Protein AF-A0A1I4G6Z6-F1 (afdb_monomer)

Sequence (314 aa):
MYSNGFAGGTANMEAQTLSGLPKVNFSSNISTINSDVFPSMPFIPSISNYFPEKIALHPENATNYNRNSIYNKLGFDHFYALSGTDKADLLTDQETLDGKVSDAQTYRDVLDKIDPSKSQFFSVLTMQNHMPYTSYSGSSTITASGEGYSEAQNQLLENYVRKISDTDKATKEFLTELEKIDKKITLVFYGDHLSNVFPSDYAGFKEDPLNAYKTDYFIWTNKGNTTDKQVDLSSATFTPALFEATGSKVSPYYALLSDVMWEVPAAYNSPLSSTVTLTEEQSKRMEDLKLVQYDLTSGKHYLKEDSPFFKLEK

Mean predicted aligned error: 3.25 Å

Radius of gyration: 19.7 Å; Cα contacts (8 Å, |Δi|>4): 519; chains: 1; bounding box: 47×50×57 Å

Organism: NCBI:txid1363

pLDDT: mean 96.04, std 4.02, range [57.62, 98.88]

InterPro domains:
  IPR000917 Sulfatase, N-terminal [PF00884] (1-247)
  IPR017850 Alkaline-phosphatase-like, core domain superfamily [G3DSA:3.40.720.10] (1-254)
  IPR017850 Alkaline-phosphatase-like, core domain superfamily [SSF53649] (63-197)
  IPR050448 OpgB/LTA synthase bacterial cell wall biosynthesis [PTHR47371] (7-263)

Secondary structure (DSSP, 8-state):
-B-S-BS--HHHHHHHHHH---GGGS-TT-S-HHHHTTTT-S----GGGG-SEEEEEEEEETTGGGHHHHHHHTT-SEEEEEESS-GGGB--S--EETTEE-HHHHHHHHHTT--TTS-EEEEE---TT-TT-----SS-------TT--HHHHHHHHHHHHHHHHHHHHHHHHHHHHHTSSS--EEEEE--SB-TTS-TT-HHHHH-GGGGGB--EEEEETT--S-------BGGGHHHHHHHHHT----HHHHHHHHHHHHS-GGGSSTTGGG-PPPHHHHHHHHHHHHHHHHHHTS---S-TTSGGGSPP-

Nearest PDB structures (foldseek):
  6dgm-assembly2_B  TM=9.623E-01  e=6.864E-27  Streptococcus pyogenes MGAS5005
  2w8d-assembly1_A  TM=7.396E-01  e=4.672E-08  Bacillus subtilis
  4uop-assembly1_A  TM=6.992E-01  e=2.922E-08  Listeria monocytogenes EGD-e
  2w5r-assembly1_A  TM=7.309E-01  e=1.699E-07  Staphylococcus aureus
  3lxq-assembly2_B  TM=6.895E-01  e=3.340E-05  Vibrio parahaemolyticus

Foldseek 3Di:
DFAQDFQDQLQQLLLLLFALQFPLLDPPPDPHCLVPWQVQFPDGQGPQVVFPAEEEEDAAACPVSPNVVNCVRVVHPAHAYCHPGDPVRHDPPADAWPPFGAPLRQLVVVLVPDDQVGGYHYHYDGDRLRDDQQDGPDDDPDFDDAVPDDPSLSSSVRSNVSSVVSVVVSVVVSLVSLLPRPHKDKDKDKDNFHRCSQPCVRPVCVVPVSVRRDIDIDIDISVFFPDDDDDDAGSSLVVLVNCNRHVHFAALLSVLSVCLRPQPHRSCSYNVVVVDDHDPVNVVSVVVSSVVSCLSTVNVVPPDPPDSRSDGDD

Structure (mmCIF, N/CA/C/O backbone):
data_AF-A0A1I4G6Z6-F1
#
_entry.id   AF-A0A1I4G6Z6-F1
#
loop_
_atom_site.group_PDB
_atom_site.id
_atom_site.type_symbol
_atom_site.label_atom_id
_atom_site.label_alt_id
_atom_site.label_comp_id
_atom_site.label_asym_id
_atom_site.label_entity_id
_atom_site.label_seq_id
_atom_site.pdbx_PDB_ins_code
_atom_site.Cartn_x
_atom_site.Cartn_y
_atom_site.Cartn_z
_atom_site.occupancy
_atom_site.B_iso_or_equiv
_atom_site.auth_seq_id
_atom_site.auth_comp_id
_atom_site.auth_asym_id
_atom_site.auth_atom_id
_atom_site.pdbx_PDB_model_num
ATOM 1 N N . MET A 1 1 ? 3.035 9.589 -3.503 1.00 95.50 1 MET A N 1
ATOM 2 C CA . MET A 1 1 ? 3.335 8.988 -2.188 1.00 95.50 1 MET A CA 1
ATOM 3 C C . MET A 1 1 ? 4.841 8.957 -1.999 1.00 95.50 1 MET A C 1
ATOM 5 O O . MET A 1 1 ? 5.534 8.519 -2.907 1.00 95.50 1 MET A O 1
ATOM 9 N N . TYR A 1 2 ? 5.347 9.378 -0.842 1.00 96.56 2 TYR A N 1
ATOM 10 C CA . TYR A 1 2 ? 6.726 9.107 -0.444 1.00 96.56 2 TYR A CA 1
ATOM 11 C C . TYR A 1 2 ? 6.861 7.678 0.106 1.00 96.56 2 TYR A C 1
ATOM 13 O O . TYR A 1 2 ? 6.175 7.301 1.058 1.00 96.56 2 TYR A O 1
ATOM 21 N N . SER A 1 3 ? 7.735 6.889 -0.514 1.00 95.81 3 SER A N 1
ATOM 22 C CA . SER A 1 3 ? 8.136 5.544 -0.102 1.00 95.81 3 SER A CA 1
ATOM 23 C C . SER A 1 3 ? 9.332 5.594 0.847 1.00 95.81 3 SER A C 1
ATOM 25 O O . SER A 1 3 ? 10.180 6.480 0.757 1.00 95.81 3 SER A O 1
ATOM 27 N N . ASN A 1 4 ? 9.454 4.599 1.729 1.00 93.12 4 ASN A N 1
ATOM 28 C CA . ASN A 1 4 ? 10.647 4.402 2.556 1.00 93.12 4 ASN A CA 1
ATOM 29 C C . ASN A 1 4 ? 11.689 3.472 1.917 1.00 93.12 4 ASN A C 1
ATOM 31 O O . ASN A 1 4 ? 12.632 3.065 2.602 1.00 93.12 4 ASN A O 1
ATOM 35 N N . GLY A 1 5 ? 11.512 3.098 0.650 1.00 89.12 5 GLY A N 1
ATOM 36 C CA . GLY A 1 5 ? 12.404 2.195 -0.063 1.00 89.12 5 GLY A CA 1
ATOM 37 C C . GLY A 1 5 ? 12.629 2.604 -1.514 1.00 89.12 5 GLY A C 1
ATOM 38 O O . GLY A 1 5 ? 11.844 3.336 -2.109 1.00 89.12 5 GLY A O 1
ATOM 39 N N . PHE A 1 6 ? 13.724 2.102 -2.075 1.00 91.88 6 PHE A N 1
ATOM 40 C CA . PHE A 1 6 ? 14.044 2.163 -3.495 1.00 91.88 6 PHE A CA 1
ATOM 41 C C . PHE A 1 6 ? 14.422 0.750 -3.933 1.00 91.88 6 PHE A C 1
ATOM 43 O O . PHE A 1 6 ? 15.287 0.134 -3.308 1.00 91.88 6 PHE A O 1
ATOM 50 N N . ALA A 1 7 ? 13.749 0.227 -4.959 1.00 89.06 7 ALA A N 1
ATOM 51 C CA . ALA A 1 7 ? 13.896 -1.150 -5.435 1.00 89.06 7 ALA A CA 1
ATOM 52 C C . ALA A 1 7 ? 13.685 -2.242 -4.364 1.00 89.06 7 ALA A C 1
ATOM 54 O O . ALA A 1 7 ? 14.203 -3.351 -4.488 1.00 89.06 7 ALA A O 1
ATOM 55 N N . GLY A 1 8 ? 12.936 -1.938 -3.305 1.00 91.88 8 GLY A N 1
ATOM 56 C CA . GLY A 1 8 ? 12.596 -2.900 -2.269 1.00 91.88 8 GLY A CA 1
ATOM 57 C C . GLY A 1 8 ? 11.882 -2.266 -1.082 1.00 91.88 8 GLY A C 1
ATOM 58 O O . GLY A 1 8 ? 11.689 -1.053 -0.999 1.00 91.88 8 GLY A O 1
ATOM 59 N N . GLY A 1 9 ? 11.539 -3.115 -0.114 1.00 92.88 9 GLY A N 1
ATOM 60 C CA . GLY A 1 9 ? 10.944 -2.696 1.152 1.00 92.88 9 GLY A CA 1
ATOM 61 C C . GLY A 1 9 ? 9.423 -2.794 1.208 1.00 92.88 9 GLY A C 1
ATOM 62 O O . GLY A 1 9 ? 8.866 -2.312 2.187 1.00 92.88 9 GLY A O 1
ATOM 63 N N . THR A 1 10 ? 8.761 -3.438 0.241 1.00 96.62 10 THR A N 1
ATOM 64 C CA . THR A 1 10 ? 7.296 -3.609 0.132 1.00 96.62 10 THR A CA 1
ATOM 65 C C . THR A 1 10 ? 6.585 -3.810 1.475 1.00 96.62 10 THR A C 1
ATOM 67 O O . THR A 1 10 ? 5.673 -3.057 1.812 1.00 96.62 10 THR A O 1
ATOM 70 N N . ALA A 1 11 ? 7.054 -4.760 2.295 1.00 97.06 11 ALA A N 1
ATOM 71 C CA . ALA A 1 11 ? 6.444 -5.088 3.589 1.00 97.06 11 ALA A CA 1
ATOM 72 C C . ALA A 1 11 ? 6.465 -3.932 4.608 1.00 97.06 11 ALA A C 1
ATOM 74 O O . ALA A 1 11 ? 5.608 -3.855 5.480 1.00 97.06 11 ALA A O 1
ATOM 75 N N . ASN A 1 12 ? 7.416 -3.001 4.502 1.00 98.00 12 ASN A N 1
ATOM 76 C CA . ASN A 1 12 ? 7.428 -1.802 5.338 1.00 98.00 12 ASN A CA 1
ATOM 77 C C . ASN A 1 12 ? 6.346 -0.805 4.923 1.00 98.00 12 ASN A C 1
ATOM 79 O O . ASN A 1 12 ? 5.786 -0.125 5.777 1.00 98.00 12 ASN A O 1
ATOM 83 N N . MET A 1 13 ? 6.066 -0.685 3.625 1.00 98.19 13 MET A N 1
ATOM 84 C CA . MET A 1 13 ? 4.998 0.189 3.137 1.00 98.19 13 MET A CA 1
ATOM 85 C C . MET A 1 13 ? 3.648 -0.414 3.512 1.00 98.19 13 MET A C 1
ATOM 87 O O . MET A 1 13 ? 2.843 0.281 4.112 1.00 98.19 13 MET A O 1
ATOM 91 N N . GLU A 1 14 ? 3.461 -1.716 3.290 1.00 98.31 14 GLU A N 1
ATOM 92 C CA . GLU A 1 14 ? 2.306 -2.501 3.754 1.00 98.31 14 GLU A CA 1
ATOM 93 C C . GLU A 1 14 ? 2.038 -2.334 5.262 1.00 98.31 14 GLU A C 1
ATOM 95 O O . GLU A 1 14 ? 0.934 -1.986 5.674 1.00 98.31 14 GLU A O 1
ATOM 100 N N . ALA A 1 15 ? 3.057 -2.505 6.108 1.00 98.50 15 ALA A N 1
ATOM 101 C CA . ALA A 1 15 ? 2.910 -2.336 7.552 1.00 98.50 15 ALA A CA 1
ATOM 102 C C . ALA A 1 15 ? 2.454 -0.916 7.934 1.00 98.50 15 ALA A C 1
ATOM 104 O O . ALA A 1 15 ? 1.630 -0.734 8.835 1.00 98.50 15 ALA A O 1
ATOM 105 N N . GLN A 1 16 ? 2.968 0.097 7.236 1.00 98.56 16 GLN A N 1
ATOM 106 C CA . GLN A 1 16 ? 2.584 1.492 7.435 1.00 98.56 16 GLN A CA 1
ATOM 107 C C . GLN A 1 16 ? 1.162 1.779 6.960 1.00 98.56 16 GLN A C 1
ATOM 109 O O . GLN A 1 16 ? 0.438 2.463 7.674 1.00 98.56 16 GLN A O 1
ATOM 114 N N . THR A 1 17 ? 0.738 1.245 5.811 1.00 98.44 17 THR A N 1
ATOM 115 C CA . THR A 1 17 ? -0.634 1.447 5.318 1.00 98.44 17 THR A CA 1
ATOM 116 C C . THR A 1 17 ? -1.655 0.822 6.259 1.00 98.44 17 THR A C 1
ATOM 118 O O . THR A 1 17 ? -2.677 1.441 6.559 1.00 98.44 17 THR A O 1
ATOM 121 N N . LEU A 1 18 ? -1.347 -0.369 6.783 1.00 98.50 18 LEU A N 1
ATOM 122 C CA . LEU A 1 18 ? -2.203 -1.073 7.726 1.00 98.50 18 LEU A CA 1
ATOM 123 C C . LEU A 1 18 ? -2.289 -0.353 9.066 1.00 98.50 18 LEU A C 1
ATOM 125 O O . LEU A 1 18 ? -3.394 -0.257 9.596 1.00 98.50 18 LEU A O 1
ATOM 129 N N . SER A 1 19 ? -1.156 0.095 9.616 1.00 98.31 19 SER A N 1
ATOM 130 C CA . SER A 1 19 ? -1.086 0.575 11.002 1.00 98.31 19 SER A CA 1
ATOM 131 C C . SER A 1 19 ? -1.143 2.084 11.174 1.00 98.31 19 SER A C 1
ATOM 133 O O . SER A 1 19 ? -1.634 2.547 12.192 1.00 98.31 19 SER A O 1
ATOM 135 N N . GLY A 1 20 ? -0.650 2.852 10.205 1.00 98.06 20 GLY A N 1
ATOM 136 C CA . GLY A 1 20 ? -0.417 4.287 10.340 1.00 98.06 20 GLY A CA 1
ATOM 137 C C . GLY A 1 20 ? 0.857 4.660 11.107 1.00 98.06 20 GLY A C 1
ATOM 138 O O . GLY A 1 20 ? 1.063 5.833 11.403 1.00 98.06 20 GLY A O 1
ATOM 139 N N . LEU A 1 21 ? 1.731 3.697 11.433 1.00 98.19 21 LEU A N 1
ATOM 140 C CA . LEU A 1 21 ? 2.982 3.944 12.163 1.00 98.19 21 LEU A CA 1
ATOM 141 C C . LEU A 1 21 ? 4.154 4.182 11.199 1.00 98.19 21 LEU A C 1
ATOM 143 O O . LEU A 1 21 ? 4.665 3.209 10.643 1.00 98.19 21 LEU A O 1
ATOM 147 N N . PRO A 1 22 ? 4.626 5.426 10.996 1.00 97.44 22 PRO A N 1
ATOM 148 C CA . PRO A 1 22 ? 5.647 5.729 9.997 1.00 97.44 22 PRO A CA 1
ATOM 149 C C . PRO A 1 22 ? 7.003 5.090 10.328 1.00 97.44 22 PRO A C 1
ATOM 151 O O . PRO A 1 22 ? 7.481 5.140 11.468 1.00 97.44 22 PRO A O 1
ATOM 154 N N . LYS A 1 23 ? 7.668 4.530 9.308 1.00 96.75 23 LYS A N 1
ATOM 155 C CA . LYS A 1 23 ? 8.955 3.830 9.458 1.00 96.75 23 LYS A CA 1
ATOM 156 C C . LYS A 1 23 ? 10.052 4.751 9.978 1.00 96.75 23 LYS A C 1
ATOM 158 O O . LYS A 1 23 ? 10.911 4.300 10.728 1.00 96.75 23 LYS A O 1
ATOM 163 N N . VAL A 1 24 ? 10.021 6.028 9.595 1.00 95.62 24 VAL A N 1
ATOM 164 C CA . VAL A 1 24 ? 11.038 7.018 9.987 1.00 95.62 24 VAL A CA 1
ATOM 165 C C . VAL A 1 24 ? 11.148 7.216 11.505 1.00 95.62 24 VAL A C 1
ATOM 167 O O . VAL A 1 24 ? 12.206 7.595 11.999 1.00 95.62 24 VAL A O 1
ATOM 170 N N . ASN A 1 25 ? 10.080 6.934 12.253 1.00 96.12 25 ASN A N 1
ATOM 171 C CA . ASN A 1 25 ? 10.070 7.056 13.710 1.00 96.12 25 ASN A CA 1
ATOM 172 C C . ASN A 1 25 ? 10.700 5.847 14.420 1.00 96.12 25 ASN A C 1
ATOM 174 O O . ASN A 1 25 ? 10.956 5.908 15.623 1.00 96.12 25 ASN A O 1
ATOM 178 N N . PHE A 1 26 ? 10.957 4.749 13.706 1.00 96.31 26 PHE A N 1
ATOM 179 C CA . PHE A 1 26 ? 11.703 3.620 14.247 1.00 96.31 26 PHE A CA 1
ATOM 180 C C . PHE A 1 26 ? 13.215 3.848 14.168 1.00 96.31 26 PHE A C 1
ATOM 182 O O . PHE A 1 26 ? 13.715 4.691 13.426 1.00 96.31 26 PHE A O 1
ATOM 189 N N . SER A 1 27 ? 13.967 3.048 14.929 1.00 94.50 27 SER A N 1
ATOM 190 C CA . SER A 1 27 ? 15.424 2.998 14.796 1.00 94.50 27 SER A CA 1
ATOM 191 C C . SER A 1 27 ? 15.823 2.640 13.361 1.00 94.50 27 SER A C 1
ATOM 193 O O . SER A 1 27 ? 15.217 1.765 12.744 1.00 94.50 27 SER A O 1
ATOM 195 N N . SER A 1 28 ? 16.906 3.240 12.863 1.00 91.75 28 SER A N 1
ATOM 196 C CA . SER A 1 28 ? 17.507 2.889 11.569 1.00 91.75 28 SER A CA 1
ATOM 197 C C . SER A 1 28 ? 17.966 1.427 11.473 1.00 91.75 28 SER A C 1
ATOM 199 O O . SER A 1 28 ? 18.195 0.945 10.368 1.00 91.75 28 SER A O 1
ATOM 201 N N . ASN A 1 29 ? 18.062 0.712 12.602 1.00 93.62 29 ASN A N 1
ATOM 202 C CA . ASN A 1 29 ? 18.364 -0.721 12.648 1.00 93.62 29 ASN A CA 1
ATOM 203 C C . ASN A 1 29 ? 17.167 -1.616 12.284 1.00 93.62 29 ASN A C 1
ATOM 205 O O . ASN A 1 29 ? 17.356 -2.812 12.080 1.00 93.62 29 ASN A O 1
ATOM 209 N N . ILE A 1 30 ? 15.948 -1.069 12.217 1.00 95.25 30 ILE A N 1
ATOM 210 C CA . ILE A 1 30 ? 14.762 -1.819 11.793 1.00 95.25 30 ILE A CA 1
ATOM 211 C C . ILE A 1 30 ? 14.811 -2.020 10.279 1.00 95.25 30 ILE A C 1
ATOM 213 O O . ILE A 1 30 ? 14.696 -1.070 9.496 1.00 95.25 30 ILE A O 1
ATOM 217 N N . SER A 1 31 ? 14.960 -3.279 9.870 1.00 94.69 31 SER A N 1
ATOM 218 C CA . SER A 1 31 ? 14.982 -3.677 8.467 1.00 94.69 31 SER A CA 1
ATOM 219 C C . SER A 1 31 ? 13.561 -3.849 7.939 1.00 94.69 31 SER A C 1
ATOM 221 O O . SER A 1 31 ? 13.184 -3.224 6.942 1.00 94.69 31 SER A O 1
ATOM 223 N N . THR A 1 32 ? 12.755 -4.659 8.633 1.00 96.62 32 THR A N 1
ATOM 224 C CA . THR A 1 32 ? 11.386 -5.009 8.238 1.00 96.62 32 THR A CA 1
ATOM 225 C C . THR A 1 32 ? 10.446 -4.940 9.436 1.00 96.62 32 THR A C 1
ATOM 227 O O . THR A 1 32 ? 10.565 -5.735 10.364 1.00 96.62 32 THR A O 1
ATOM 230 N N . ILE A 1 33 ? 9.449 -4.052 9.396 1.00 98.06 33 ILE A N 1
ATOM 231 C CA . ILE A 1 33 ? 8.475 -3.848 10.485 1.00 98.06 33 ILE A CA 1
ATOM 232 C C . ILE A 1 33 ? 7.761 -5.160 10.865 1.00 98.06 33 ILE A C 1
ATOM 234 O O . ILE A 1 33 ? 7.642 -5.471 12.051 1.00 98.06 33 ILE A O 1
ATOM 238 N N . ASN A 1 34 ? 7.366 -5.970 9.875 1.00 97.62 34 ASN A N 1
ATOM 239 C CA . ASN A 1 34 ? 6.700 -7.262 10.091 1.00 97.62 34 ASN A CA 1
ATOM 240 C C . ASN A 1 34 ? 7.551 -8.294 10.853 1.00 97.62 34 ASN A C 1
ATOM 242 O O . ASN A 1 34 ? 6.993 -9.209 11.455 1.00 97.62 34 ASN A O 1
ATOM 246 N N . SER A 1 35 ? 8.878 -8.175 10.829 1.00 97.44 35 SER A N 1
ATOM 247 C CA . SER A 1 35 ? 9.787 -9.115 11.500 1.00 97.44 35 SER A CA 1
ATOM 248 C C . SER A 1 35 ? 10.367 -8.535 12.787 1.00 97.44 35 SER A C 1
ATOM 250 O O . SER A 1 35 ? 10.494 -9.245 13.780 1.00 97.44 35 SER A O 1
ATOM 252 N N . ASP A 1 36 ? 10.680 -7.241 12.783 1.00 97.69 36 ASP A N 1
ATOM 253 C CA . ASP A 1 36 ? 11.477 -6.611 13.835 1.00 97.69 36 ASP A CA 1
ATOM 254 C C . ASP A 1 36 ? 10.619 -5.855 14.865 1.00 97.69 36 ASP A C 1
ATOM 256 O O . ASP A 1 36 ? 11.094 -5.574 15.964 1.00 97.69 36 ASP A O 1
ATOM 260 N N . VAL A 1 37 ? 9.367 -5.504 14.526 1.00 98.12 37 VAL A N 1
ATOM 261 C CA . VAL A 1 37 ? 8.501 -4.646 15.361 1.00 98.12 37 VAL A CA 1
ATOM 262 C C . VAL A 1 37 ? 7.163 -5.313 15.679 1.00 98.12 37 VAL A C 1
ATOM 264 O O . VAL A 1 37 ? 6.856 -5.579 16.836 1.00 98.12 37 VAL A O 1
ATOM 267 N N . PHE A 1 38 ? 6.351 -5.618 14.667 1.00 98.19 38 PHE A N 1
ATOM 268 C CA . PHE A 1 38 ? 4.994 -6.142 14.868 1.00 98.19 38 PHE A CA 1
ATOM 269 C C . PHE A 1 38 ? 4.913 -7.427 15.712 1.00 98.19 38 PHE A C 1
ATOM 271 O O . PHE A 1 38 ? 3.961 -7.560 16.493 1.00 98.19 38 PHE A O 1
ATOM 278 N N . PRO A 1 39 ? 5.879 -8.367 15.654 1.00 97.81 39 PRO A N 1
ATOM 279 C CA . PRO A 1 39 ? 5.825 -9.565 16.486 1.00 97.81 39 PRO A CA 1
ATOM 280 C C . PRO A 1 39 ? 5.808 -9.280 17.994 1.00 97.81 39 PRO A C 1
ATOM 282 O O . PRO A 1 39 ? 5.122 -10.002 18.718 1.00 97.81 39 PRO A O 1
ATOM 285 N N . SER A 1 40 ? 6.471 -8.219 18.470 1.00 96.19 40 SER A N 1
ATOM 286 C CA . SER A 1 40 ? 6.541 -7.883 19.901 1.00 96.19 40 SER A CA 1
ATOM 287 C C . SER A 1 40 ? 5.400 -6.989 20.395 1.00 96.19 40 SER A C 1
ATOM 289 O O . SER A 1 40 ? 5.132 -6.969 21.593 1.00 96.19 40 SER A O 1
ATOM 291 N N . MET A 1 41 ? 4.689 -6.295 19.501 1.00 97.56 41 MET A N 1
ATOM 292 C CA . MET A 1 41 ? 3.567 -5.424 19.874 1.00 97.56 41 MET A CA 1
ATOM 293 C C . MET A 1 41 ? 2.416 -6.231 20.500 1.00 97.56 41 MET A C 1
ATOM 295 O O . MET A 1 41 ? 1.926 -7.156 19.852 1.00 97.56 41 MET A O 1
ATOM 299 N N . PRO A 1 42 ? 1.914 -5.905 21.704 1.00 95.69 42 PRO A N 1
ATOM 300 C CA . PRO A 1 42 ? 0.757 -6.603 22.277 1.00 95.69 42 PRO A CA 1
ATOM 301 C C . PRO A 1 42 ? -0.521 -6.429 21.448 1.00 95.69 42 PRO A C 1
ATOM 303 O O . PRO A 1 42 ? -1.339 -7.338 21.371 1.00 95.69 42 PRO A O 1
ATOM 306 N N . PHE A 1 43 ? -0.661 -5.266 20.815 1.00 95.50 43 PHE A N 1
ATOM 307 C CA . PHE A 1 43 ? -1.771 -4.892 19.950 1.00 95.50 43 PHE A CA 1
ATOM 308 C C . PHE A 1 43 ? -1.230 -4.041 18.800 1.00 95.50 43 PHE A C 1
ATOM 310 O O . PHE A 1 43 ? -0.407 -3.155 19.027 1.00 95.50 43 PHE A O 1
ATOM 317 N N . ILE A 1 44 ? -1.692 -4.304 17.577 1.00 97.69 44 ILE A N 1
ATOM 318 C CA . ILE A 1 44 ? -1.349 -3.512 16.394 1.00 97.69 44 ILE A CA 1
ATOM 319 C C . ILE A 1 44 ? -2.609 -2.728 16.007 1.00 97.69 44 ILE A C 1
ATOM 321 O O . ILE A 1 44 ? -3.581 -3.352 15.561 1.00 97.69 44 ILE A O 1
ATOM 325 N N . PRO A 1 45 ? -2.642 -1.388 16.166 1.00 97.31 45 PRO A N 1
ATOM 326 C CA . PRO A 1 45 ? -3.736 -0.618 15.596 1.00 97.31 45 PRO A CA 1
ATOM 327 C C . PRO A 1 45 ? -3.700 -0.819 14.087 1.00 97.31 45 PRO A C 1
ATOM 329 O O . PRO A 1 45 ? -2.645 -0.696 13.470 1.00 97.31 45 PRO A O 1
ATOM 332 N N . SER A 1 46 ? -4.834 -1.183 13.499 1.00 97.81 46 SER A N 1
ATOM 333 C CA . SER A 1 46 ? -4.941 -1.360 12.061 1.00 97.81 46 SER A CA 1
ATOM 334 C C . SER A 1 46 ? -6.316 -0.962 11.564 1.00 97.81 46 SER A C 1
ATOM 336 O O . SER A 1 46 ? -7.316 -1.229 12.229 1.00 97.81 46 SER A O 1
ATOM 338 N N . ILE A 1 47 ? -6.375 -0.397 10.356 1.00 97.19 47 ILE A N 1
ATOM 339 C CA . ILE A 1 47 ? -7.647 -0.124 9.675 1.00 97.19 47 ILE A CA 1
ATOM 340 C C . ILE A 1 47 ? -8.487 -1.397 9.509 1.00 97.19 47 ILE A C 1
ATOM 342 O O . ILE A 1 47 ? -9.712 -1.362 9.589 1.00 97.19 47 ILE A O 1
ATOM 346 N N . SER A 1 48 ? -7.832 -2.550 9.377 1.00 97.75 48 SER A N 1
ATOM 347 C CA . SER A 1 48 ? -8.505 -3.843 9.282 1.00 97.75 48 SER A CA 1
ATOM 348 C C . SER A 1 48 ? -9.314 -4.197 10.542 1.00 97.75 48 SER A C 1
ATOM 350 O O . SER A 1 48 ? -10.277 -4.951 10.450 1.00 97.75 48 SER A O 1
ATOM 352 N N . ASN A 1 49 ? -9.007 -3.614 11.711 1.00 96.00 49 ASN A N 1
ATOM 353 C CA . ASN A 1 49 ? -9.717 -3.885 12.971 1.00 96.00 49 ASN A CA 1
ATOM 354 C C . ASN A 1 49 ? -11.165 -3.362 12.992 1.00 96.00 49 ASN A C 1
ATOM 356 O O . ASN A 1 49 ? -11.932 -3.750 13.869 1.00 96.00 49 ASN A O 1
ATOM 360 N N . TYR A 1 50 ? -11.554 -2.510 12.038 1.00 95.00 50 TYR A N 1
ATOM 361 C CA . TYR A 1 50 ? -12.927 -2.001 11.909 1.00 95.00 50 TYR A CA 1
ATOM 362 C C . TYR A 1 50 ? -13.802 -2.844 10.977 1.00 95.00 50 TYR A C 1
ATOM 364 O O . TYR A 1 50 ? -14.969 -2.507 10.770 1.00 95.00 50 TYR A O 1
ATOM 372 N N . PHE A 1 51 ? -13.258 -3.926 10.416 1.00 96.56 51 PHE A N 1
ATOM 373 C CA . PHE A 1 51 ? -13.963 -4.785 9.476 1.00 96.56 51 PHE A CA 1
ATOM 374 C C . PHE A 1 51 ? -14.216 -6.169 10.082 1.00 96.56 51 PHE A C 1
ATOM 376 O O . PHE A 1 51 ? -13.315 -6.739 10.699 1.00 96.56 51 PHE A O 1
ATOM 383 N N . PRO A 1 52 ? -15.438 -6.710 9.921 1.00 95.62 52 PRO A N 1
ATOM 384 C CA . PRO A 1 52 ? -15.798 -8.024 10.444 1.00 95.62 52 PRO A CA 1
ATOM 385 C C . PRO A 1 52 ? -15.213 -9.190 9.641 1.00 95.62 52 PRO A C 1
ATOM 387 O O . PRO A 1 52 ? -15.176 -10.291 10.169 1.00 95.62 52 PRO A O 1
ATOM 390 N N . GLU A 1 53 ? -14.803 -8.966 8.390 1.00 98.12 53 GLU A N 1
ATOM 391 C CA . GLU A 1 53 ? -14.152 -9.970 7.544 1.00 98.12 53 GLU A CA 1
ATOM 392 C C . GLU A 1 53 ? -12.910 -9.349 6.895 1.00 98.12 53 GLU A C 1
ATOM 394 O O . GLU A 1 53 ? -12.971 -8.251 6.327 1.00 98.12 53 GLU A O 1
ATOM 399 N N . LYS A 1 54 ? -11.774 -10.032 7.016 1.00 98.62 54 LYS A N 1
ATOM 400 C CA . LYS A 1 54 ? -10.443 -9.538 6.659 1.00 98.62 54 LYS A CA 1
ATOM 401 C C . LYS A 1 54 ? -9.735 -10.561 5.777 1.00 98.62 54 LYS A C 1
ATOM 403 O O . LYS A 1 54 ? -9.498 -11.696 6.184 1.00 98.62 54 LYS A O 1
ATOM 408 N N . ILE A 1 55 ? -9.364 -10.142 4.575 1.00 98.88 55 ILE A N 1
ATOM 409 C CA . ILE A 1 55 ? -8.783 -11.005 3.549 1.00 98.88 55 ILE A CA 1
ATOM 410 C C . ILE A 1 55 ? -7.440 -10.427 3.112 1.00 98.88 55 ILE A C 1
ATOM 412 O O . ILE A 1 55 ? -7.333 -9.257 2.746 1.00 98.88 55 ILE A O 1
ATOM 416 N N . ALA A 1 56 ? -6.400 -11.251 3.136 1.00 98.88 56 ALA A N 1
ATOM 417 C CA . ALA A 1 56 ? -5.113 -10.942 2.535 1.00 98.88 56 ALA A CA 1
ATOM 418 C C . ALA A 1 56 ? -4.958 -11.745 1.243 1.00 98.88 56 ALA A C 1
ATOM 420 O O . ALA A 1 56 ? -5.435 -12.878 1.146 1.00 98.88 56 ALA A O 1
ATOM 421 N N . LEU A 1 57 ? -4.285 -11.170 0.249 1.00 98.81 57 LEU A N 1
ATOM 422 C CA . LEU A 1 57 ? -3.995 -11.846 -1.009 1.00 98.81 57 LEU A CA 1
ATOM 423 C C . LEU A 1 57 ? -2.612 -11.451 -1.517 1.00 98.81 57 LEU A C 1
ATOM 425 O O . LEU A 1 57 ? -2.322 -10.274 -1.724 1.00 98.81 57 LEU A O 1
ATOM 429 N N . HIS A 1 58 ? -1.762 -12.448 -1.739 1.00 98.69 58 HIS A N 1
ATOM 430 C CA . HIS A 1 58 ? -0.441 -12.264 -2.324 1.00 98.69 58 HIS A CA 1
ATOM 431 C C . HIS A 1 58 ? -0.074 -13.492 -3.162 1.00 98.69 58 HIS A C 1
ATOM 433 O O . HIS A 1 58 ? 0.140 -14.559 -2.585 1.00 98.69 58 HIS A O 1
ATOM 439 N N . PRO A 1 59 ? 0.048 -13.389 -4.497 1.00 98.00 59 PRO A N 1
ATOM 440 C CA . PRO A 1 59 ? 0.287 -14.532 -5.366 1.00 98.00 59 PRO A CA 1
ATOM 441 C C . PRO A 1 59 ? 1.776 -14.922 -5.392 1.00 98.00 59 PRO A C 1
ATOM 443 O O . PRO A 1 59 ? 2.431 -14.946 -6.429 1.00 98.00 59 PRO A O 1
ATOM 446 N N . GLU A 1 60 ? 2.312 -15.212 -4.211 1.00 98.19 60 GLU A N 1
ATOM 447 C CA . GLU A 1 60 ? 3.662 -15.698 -3.920 1.00 98.19 60 GLU A CA 1
ATOM 448 C C . GLU A 1 60 ? 3.616 -16.518 -2.616 1.00 98.19 60 GLU A C 1
ATOM 450 O O . GLU A 1 60 ? 2.540 -16.869 -2.133 1.00 98.19 60 GLU A O 1
ATOM 455 N N . ASN A 1 61 ? 4.763 -16.876 -2.039 1.00 98.44 61 ASN A N 1
ATOM 456 C CA . ASN A 1 61 ? 4.802 -17.530 -0.728 1.00 98.44 61 ASN A CA 1
ATOM 457 C C . ASN A 1 61 ? 4.343 -16.591 0.414 1.00 98.44 61 ASN A C 1
ATOM 459 O O . ASN A 1 61 ? 4.950 -15.545 0.661 1.00 98.44 61 ASN A O 1
ATOM 463 N N . ALA A 1 62 ? 3.320 -17.004 1.168 1.00 98.31 62 ALA A N 1
ATOM 464 C CA . ALA A 1 62 ? 2.759 -16.286 2.315 1.00 98.31 62 ALA A CA 1
ATOM 465 C C . ALA A 1 62 ? 3.743 -16.077 3.483 1.00 98.31 62 ALA A C 1
ATOM 467 O O . ALA A 1 62 ? 3.544 -15.181 4.304 1.00 98.31 62 ALA A O 1
ATOM 468 N N . THR A 1 63 ? 4.822 -16.860 3.584 1.00 97.81 63 THR A N 1
ATOM 469 C CA . THR A 1 63 ? 5.841 -16.667 4.632 1.00 97.81 63 THR A CA 1
ATOM 470 C C . THR A 1 63 ? 6.803 -15.520 4.320 1.00 97.81 63 THR A C 1
ATOM 472 O O . THR A 1 63 ? 7.544 -15.084 5.205 1.00 97.81 63 THR A O 1
ATOM 475 N N . ASN A 1 64 ? 6.828 -15.024 3.075 1.00 98.00 64 ASN A N 1
ATOM 476 C CA . ASN A 1 64 ? 7.687 -13.906 2.686 1.00 98.00 64 ASN A CA 1
ATOM 477 C C . ASN A 1 64 ? 7.398 -12.691 3.576 1.00 98.00 64 ASN A C 1
ATOM 479 O O . ASN A 1 64 ? 6.242 -12.330 3.791 1.00 98.00 64 ASN A O 1
ATOM 483 N N . TYR A 1 65 ? 8.457 -12.070 4.105 1.00 97.44 65 TYR A N 1
ATOM 484 C CA . TYR A 1 65 ? 8.376 -10.947 5.049 1.00 97.44 65 TYR A CA 1
ATOM 485 C C . TYR A 1 65 ? 7.513 -11.211 6.295 1.00 97.44 65 TYR A C 1
ATOM 487 O O . TYR A 1 65 ? 6.902 -10.284 6.826 1.00 97.44 65 TYR A O 1
ATOM 495 N N . ASN A 1 66 ? 7.452 -12.465 6.762 1.00 97.81 66 ASN A N 1
ATOM 496 C CA . ASN A 1 66 ? 6.689 -12.861 7.949 1.00 97.81 66 ASN A CA 1
ATOM 497 C C . ASN A 1 66 ? 5.175 -12.555 7.845 1.00 97.81 66 ASN A C 1
ATOM 499 O O . ASN A 1 66 ? 4.493 -12.416 8.861 1.00 97.81 66 ASN A O 1
ATOM 503 N N . ARG A 1 67 ? 4.635 -12.429 6.621 1.00 98.38 67 ARG A N 1
ATOM 504 C CA . ARG A 1 67 ? 3.242 -12.009 6.398 1.00 98.38 67 ARG A CA 1
ATOM 505 C C . ARG A 1 67 ? 2.229 -12.959 7.014 1.00 98.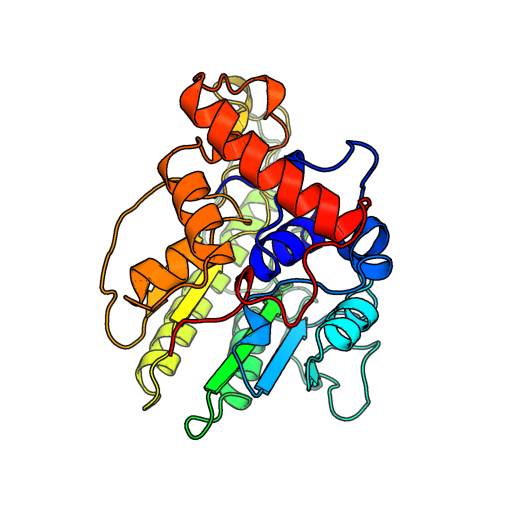38 67 ARG A C 1
ATOM 507 O O . ARG A 1 67 ? 1.314 -12.488 7.673 1.00 98.38 67 ARG A O 1
ATOM 514 N N . ASN A 1 68 ? 2.403 -14.271 6.868 1.00 96.75 68 ASN A N 1
ATOM 515 C CA . ASN A 1 68 ? 1.485 -15.250 7.457 1.00 96.75 68 ASN A CA 1
ATOM 516 C C . ASN A 1 68 ? 1.313 -15.058 8.976 1.00 96.75 68 ASN A C 1
ATOM 518 O O . ASN A 1 68 ? 0.192 -15.049 9.478 1.00 96.75 68 ASN A O 1
ATOM 522 N N . SER A 1 69 ? 2.411 -14.830 9.700 1.00 97.81 69 SER A N 1
ATOM 523 C CA . SER A 1 69 ? 2.399 -14.578 11.141 1.00 97.81 69 SER A CA 1
ATOM 524 C C . SER A 1 69 ? 1.705 -13.258 11.477 1.00 97.81 69 SER A C 1
ATOM 526 O O . SER A 1 69 ? 0.883 -13.203 12.392 1.00 97.81 69 SER A O 1
ATOM 528 N N . ILE A 1 70 ? 1.991 -12.199 10.712 1.00 98.38 70 ILE A N 1
ATOM 529 C CA . ILE A 1 70 ? 1.417 -10.871 10.946 1.00 98.38 70 ILE A CA 1
ATOM 530 C C . ILE A 1 70 ? -0.073 -10.809 10.604 1.00 98.38 70 ILE A C 1
ATOM 532 O O . ILE A 1 70 ? -0.839 -10.287 11.410 1.00 98.38 70 ILE A O 1
ATOM 536 N N . TYR A 1 71 ? -0.515 -11.376 9.483 1.00 98.56 71 TYR A N 1
ATOM 537 C CA . TYR A 1 71 ? -1.937 -11.433 9.142 1.00 98.56 71 TYR A CA 1
ATOM 538 C C . TYR A 1 71 ? -2.726 -12.285 10.140 1.00 98.56 71 TYR A C 1
ATOM 540 O O . TYR A 1 71 ? -3.788 -11.855 10.587 1.00 98.56 71 TYR A O 1
ATOM 548 N N . ASN A 1 72 ? -2.174 -13.417 10.593 1.00 97.69 72 ASN A N 1
ATOM 549 C CA . ASN A 1 72 ? -2.774 -14.198 11.677 1.00 97.69 72 ASN A CA 1
ATOM 550 C C . ASN A 1 72 ? -2.880 -13.378 12.977 1.00 97.69 72 ASN A C 1
ATOM 552 O O . ASN A 1 72 ? -3.918 -13.369 13.631 1.00 97.69 72 ASN A O 1
ATOM 556 N N . LYS A 1 73 ? -1.835 -12.618 13.335 1.00 97.94 73 LYS A N 1
ATOM 557 C CA . LYS A 1 73 ? -1.847 -11.738 14.515 1.00 97.94 73 LYS A CA 1
ATOM 558 C C . LYS A 1 73 ? -2.854 -10.587 14.404 1.00 97.94 73 LYS A C 1
ATOM 560 O O . LYS A 1 73 ? -3.434 -10.197 15.412 1.00 97.94 73 LYS A O 1
ATOM 565 N N . LEU A 1 74 ? -3.077 -10.061 13.201 1.00 98.06 74 LEU A N 1
ATOM 566 C CA . LEU A 1 74 ? -4.112 -9.063 12.904 1.00 98.06 74 LEU A CA 1
ATOM 567 C C . LEU A 1 74 ? -5.523 -9.676 12.803 1.00 98.06 74 LEU A C 1
ATOM 569 O O . LEU A 1 74 ? -6.499 -8.947 12.602 1.00 98.06 74 LEU A O 1
ATOM 573 N N . GLY A 1 75 ? -5.647 -10.998 12.951 1.00 97.94 75 GLY A N 1
ATOM 574 C CA . GLY A 1 75 ? -6.914 -11.719 12.895 1.00 97.94 75 GLY A CA 1
ATOM 575 C C . GLY A 1 75 ? -7.541 -11.704 11.506 1.00 97.94 75 GLY A C 1
ATOM 576 O O . GLY A 1 75 ? -8.736 -11.452 11.398 1.00 97.94 75 GLY A O 1
ATOM 577 N N . PHE A 1 76 ? -6.734 -11.876 10.455 1.00 98.69 76 PHE A N 1
ATOM 578 C CA . PHE A 1 76 ? -7.246 -12.084 9.103 1.00 98.69 76 PHE A CA 1
ATOM 579 C C . PHE A 1 76 ? -7.886 -13.466 8.985 1.00 98.69 76 PHE A C 1
ATOM 581 O O . PHE A 1 76 ? -7.299 -14.451 9.430 1.00 98.69 76 PHE A O 1
ATOM 588 N N . ASP A 1 77 ? -9.071 -13.527 8.379 1.00 98.50 77 ASP A N 1
ATOM 589 C CA . ASP A 1 77 ? -9.832 -14.768 8.204 1.00 98.50 77 ASP A CA 1
ATOM 590 C C . ASP A 1 77 ? -9.219 -15.655 7.121 1.00 98.50 77 ASP A C 1
ATOM 592 O O . ASP A 1 77 ? -9.234 -16.877 7.233 1.00 98.50 77 ASP A O 1
ATOM 596 N N . HIS A 1 78 ? -8.666 -15.020 6.083 1.00 98.50 78 HIS A N 1
ATOM 597 C CA . HIS A 1 78 ? -8.041 -15.694 4.953 1.00 98.50 78 HIS A CA 1
ATOM 598 C C . HIS A 1 78 ? -6.745 -15.010 4.537 1.00 98.50 78 HIS A C 1
ATOM 600 O O . HIS A 1 78 ? -6.656 -13.776 4.509 1.00 98.50 78 HIS A O 1
ATOM 606 N N . PHE A 1 79 ? -5.771 -15.815 4.110 1.00 98.75 79 PHE A N 1
ATOM 607 C CA . PHE A 1 79 ? -4.601 -15.325 3.390 1.00 98.75 79 PHE A CA 1
ATOM 608 C C . PHE A 1 79 ? -4.353 -16.157 2.133 1.00 98.75 79 PHE A C 1
ATOM 610 O O . PHE A 1 79 ? -3.661 -17.174 2.161 1.00 98.75 79 PHE A O 1
ATOM 617 N N . TYR A 1 80 ? -4.882 -15.677 1.009 1.00 98.81 80 TYR A N 1
ATOM 618 C CA . TYR A 1 80 ? -4.755 -16.339 -0.281 1.00 98.81 80 TYR A CA 1
ATOM 619 C C . TYR A 1 80 ? -3.356 -16.167 -0.875 1.00 98.81 80 TYR A C 1
ATOM 621 O O . TYR A 1 80 ? -2.893 -15.043 -1.089 1.00 98.81 80 TYR A O 1
ATOM 629 N N . ALA A 1 81 ? -2.685 -17.286 -1.144 1.00 98.81 81 ALA A N 1
ATOM 630 C CA . ALA A 1 81 ? -1.301 -17.300 -1.607 1.00 98.81 81 ALA A CA 1
ATOM 631 C C . ALA A 1 81 ? -0.965 -18.546 -2.435 1.00 98.81 81 ALA A C 1
ATOM 633 O O . ALA A 1 81 ? -1.667 -19.552 -2.371 1.00 98.81 81 ALA A O 1
ATOM 634 N N . LEU A 1 82 ? 0.133 -18.512 -3.199 1.00 98.62 82 LEU A N 1
ATOM 635 C CA . LEU A 1 82 ? 0.576 -19.675 -3.989 1.00 98.62 82 LEU A CA 1
ATOM 636 C C . LEU A 1 82 ? 1.123 -20.808 -3.108 1.00 98.62 82 LEU A C 1
ATOM 638 O O . LEU A 1 82 ? 1.133 -21.971 -3.505 1.00 98.62 82 LEU A O 1
ATOM 642 N N . SER A 1 83 ? 1.653 -20.467 -1.932 1.00 98.56 83 SER A N 1
ATOM 643 C CA . SER A 1 83 ? 2.220 -21.422 -0.977 1.00 98.56 83 SER A CA 1
ATOM 644 C C . SER A 1 83 ? 2.355 -20.796 0.415 1.00 98.56 83 SER A C 1
ATOM 646 O O . SER A 1 83 ? 2.205 -19.585 0.570 1.00 98.56 83 SER A O 1
ATOM 648 N N . GLY A 1 84 ? 2.643 -21.610 1.437 1.00 97.62 84 GLY A N 1
ATOM 649 C CA . GLY A 1 84 ? 2.870 -21.124 2.808 1.00 97.62 84 GLY A CA 1
ATOM 650 C C . GLY A 1 84 ? 1.604 -20.679 3.553 1.00 97.62 84 GLY A C 1
ATOM 651 O O . GLY A 1 84 ? 1.716 -20.058 4.609 1.00 97.62 84 GLY A O 1
ATOM 652 N N . THR A 1 85 ? 0.431 -20.993 3.000 1.00 98.00 85 THR A N 1
ATOM 653 C CA . THR A 1 85 ? -0.899 -20.757 3.573 1.00 98.00 85 THR A CA 1
ATOM 654 C C . THR A 1 85 ? -1.674 -22.074 3.694 1.00 98.00 85 THR A C 1
ATOM 656 O O . THR A 1 85 ? -1.199 -23.128 3.251 1.00 98.00 85 THR A O 1
ATOM 659 N N . ASP A 1 86 ? -2.855 -22.026 4.302 1.00 96.81 86 ASP A N 1
ATOM 660 C CA . ASP A 1 86 ? -3.740 -23.176 4.443 1.00 96.81 86 ASP A CA 1
ATOM 661 C C . ASP A 1 86 ? -4.226 -23.688 3.085 1.00 96.81 86 ASP A C 1
ATOM 663 O O . ASP A 1 86 ? -4.394 -22.942 2.123 1.00 96.81 86 ASP A O 1
ATOM 667 N N . LYS A 1 87 ? -4.515 -24.993 2.998 1.00 97.62 87 LYS A N 1
ATOM 668 C CA . LYS A 1 87 ? -4.931 -25.631 1.737 1.00 97.62 87 LYS A CA 1
ATOM 669 C C . LYS A 1 87 ? -6.177 -24.982 1.117 1.00 97.62 87 LYS A C 1
ATOM 671 O O . LYS A 1 87 ? -6.297 -24.969 -0.103 1.00 97.62 87 LYS A O 1
ATOM 676 N N . ALA A 1 88 ? -7.099 -24.494 1.949 1.00 97.56 88 ALA A N 1
ATOM 677 C CA . ALA A 1 88 ? -8.319 -23.818 1.504 1.00 97.56 88 ALA A CA 1
ATOM 678 C C . ALA A 1 88 ? -8.046 -22.444 0.866 1.00 97.56 88 ALA A C 1
ATOM 680 O O . ALA A 1 88 ? -8.848 -21.982 0.059 1.00 97.56 88 ALA A O 1
ATOM 681 N N . ASP A 1 89 ? -6.895 -21.847 1.178 1.00 98.31 89 ASP A N 1
ATOM 682 C CA . ASP A 1 89 ? -6.490 -20.519 0.727 1.00 98.31 89 ASP A CA 1
ATOM 683 C C . ASP A 1 89 ? -5.411 -20.577 -0.375 1.00 98.31 89 ASP A C 1
ATOM 685 O O . ASP A 1 89 ? -4.859 -19.553 -0.780 1.00 98.31 89 ASP A O 1
ATOM 689 N N . LEU A 1 90 ? -5.099 -21.765 -0.905 1.00 98.44 90 LEU A N 1
ATOM 690 C CA . LEU A 1 90 ? -4.142 -21.890 -2.002 1.00 98.44 90 LEU A CA 1
ATOM 691 C C . LEU A 1 90 ? -4.710 -21.317 -3.304 1.00 98.44 90 LEU A C 1
ATOM 693 O O . LEU A 1 90 ? -5.745 -21.762 -3.805 1.00 98.44 90 LEU A O 1
ATOM 697 N N . LEU A 1 91 ? -3.972 -20.378 -3.892 1.00 98.38 91 LEU A N 1
ATOM 698 C CA . LEU A 1 91 ? -4.200 -19.905 -5.252 1.00 98.38 91 LEU A CA 1
ATOM 699 C C . LEU A 1 91 ? -3.703 -20.965 -6.241 1.00 98.38 91 LEU A C 1
ATOM 701 O O . LEU A 1 91 ? -2.548 -21.391 -6.196 1.00 98.38 91 LEU A O 1
ATOM 705 N N . THR A 1 92 ? -4.587 -21.400 -7.134 1.00 96.75 92 THR A N 1
ATOM 706 C CA . THR A 1 92 ? -4.323 -22.428 -8.154 1.00 96.75 92 THR A CA 1
ATOM 707 C C . THR A 1 92 ? -4.749 -21.920 -9.529 1.00 96.75 92 THR A C 1
ATOM 709 O O . THR A 1 92 ? -5.455 -20.917 -9.613 1.00 96.75 92 THR A O 1
ATOM 712 N N . ASP A 1 93 ? -4.254 -22.554 -10.597 1.00 96.00 93 ASP A N 1
ATOM 713 C CA . ASP A 1 93 ? -4.612 -22.241 -11.993 1.00 96.00 93 ASP A CA 1
ATOM 714 C C . ASP A 1 93 ? -4.446 -20.756 -12.378 1.00 96.00 93 ASP A C 1
ATOM 716 O O . ASP A 1 93 ? -5.273 -20.156 -13.059 1.00 96.00 93 ASP A O 1
ATOM 720 N N . GLN A 1 94 ? -3.347 -20.155 -11.920 1.00 98.31 94 GLN A N 1
ATOM 721 C CA . GLN A 1 94 ? -3.089 -18.721 -12.033 1.00 98.31 94 GLN A CA 1
ATOM 722 C C . GLN A 1 94 ? -2.493 -18.341 -13.393 1.00 98.31 94 GLN A C 1
ATOM 724 O O . GLN A 1 94 ? -1.471 -18.892 -13.812 1.00 98.31 94 GLN A O 1
ATOM 729 N N . GLU A 1 95 ? -3.073 -17.339 -14.057 1.00 98.19 95 GLU A N 1
ATOM 730 C CA . GLU A 1 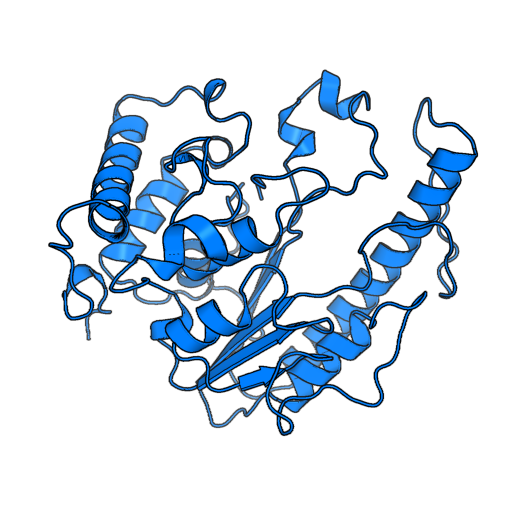95 ? -2.481 -16.753 -15.261 1.00 98.19 95 GLU A CA 1
ATOM 731 C C . GLU A 1 95 ? -1.258 -15.894 -14.923 1.00 98.19 95 GLU A C 1
ATOM 733 O O . GLU A 1 95 ? -1.289 -15.042 -14.028 1.00 98.19 95 GLU A O 1
ATOM 738 N N . THR A 1 96 ? -0.177 -16.084 -15.681 1.00 97.94 96 THR A N 1
ATOM 739 C CA . THR A 1 96 ? 1.104 -15.409 -15.442 1.00 97.94 96 THR A CA 1
ATOM 740 C C . THR A 1 96 ? 1.554 -14.582 -16.641 1.00 97.94 96 THR A C 1
ATOM 742 O O . THR A 1 96 ? 1.273 -14.926 -17.787 1.00 97.94 96 THR A O 1
ATOM 745 N N . LEU A 1 97 ? 2.304 -13.516 -16.365 1.00 97.75 97 LEU A N 1
ATOM 746 C CA . LEU A 1 97 ? 3.062 -12.736 -17.335 1.00 97.75 97 LEU A CA 1
ATOM 747 C C . LEU A 1 97 ? 4.549 -12.839 -16.979 1.00 97.75 97 LEU A C 1
ATOM 749 O O . LEU A 1 97 ? 4.984 -12.369 -15.926 1.00 97.75 97 LEU A O 1
ATOM 753 N N . ASP A 1 98 ? 5.333 -13.469 -17.855 1.00 96.38 98 ASP A N 1
ATOM 754 C CA . ASP A 1 98 ? 6.767 -13.738 -17.647 1.00 96.38 98 ASP A CA 1
ATOM 755 C C . ASP A 1 98 ? 7.073 -14.465 -16.321 1.00 96.38 98 ASP A C 1
ATOM 757 O O . ASP A 1 98 ? 8.043 -14.164 -15.626 1.00 96.38 98 ASP A O 1
ATOM 761 N N . GLY A 1 99 ? 6.221 -15.426 -15.948 1.00 95.38 99 GLY A N 1
ATOM 762 C CA . GLY A 1 99 ? 6.419 -16.278 -14.772 1.00 95.38 99 GLY A CA 1
ATOM 763 C C . GLY A 1 99 ? 5.995 -15.668 -13.432 1.00 95.38 99 GLY A C 1
ATOM 764 O O . GLY A 1 99 ? 6.182 -16.309 -12.399 1.00 95.38 99 GLY A O 1
ATOM 765 N N . LYS A 1 100 ? 5.408 -14.465 -13.420 1.00 97.62 100 LYS A N 1
ATOM 766 C CA . LYS A 1 100 ? 4.728 -13.888 -12.248 1.00 97.62 100 LYS A CA 1
ATOM 767 C C . LYS A 1 100 ? 3.228 -13.830 -12.493 1.00 97.62 100 LYS A C 1
ATOM 769 O O . LYS A 1 100 ? 2.818 -13.545 -13.614 1.00 97.62 100 LYS A O 1
ATOM 774 N N . VAL A 1 101 ? 2.417 -14.108 -11.471 1.00 98.62 101 VAL A N 1
ATOM 775 C CA . VAL A 1 101 ? 0.953 -13.987 -11.579 1.00 98.62 101 VAL A CA 1
ATOM 776 C C . VAL A 1 101 ? 0.604 -12.573 -12.028 1.00 98.62 101 VAL A C 1
ATOM 778 O O . VAL A 1 101 ? 1.159 -11.600 -11.512 1.00 98.62 101 VAL A O 1
ATOM 781 N N . SER A 1 102 ? -0.247 -12.487 -13.048 1.00 98.75 102 SER A N 1
ATOM 782 C CA . SER A 1 102 ? -0.621 -11.213 -13.654 1.00 98.75 102 SER A CA 1
ATOM 783 C C . SER A 1 102 ? -1.476 -10.371 -12.705 1.00 98.75 102 SER A C 1
ATOM 785 O O . SER A 1 102 ? -2.192 -10.894 -11.844 1.00 98.75 102 SER A O 1
ATOM 787 N N . ASP A 1 103 ? -1.441 -9.053 -12.881 1.00 98.81 103 ASP A N 1
ATOM 788 C CA . ASP A 1 103 ? -2.284 -8.144 -12.101 1.00 98.81 103 ASP A CA 1
ATOM 789 C C . ASP A 1 103 ? -3.763 -8.379 -12.432 1.00 98.81 103 ASP A C 1
ATOM 791 O O . ASP A 1 103 ? -4.593 -8.415 -11.529 1.00 98.81 103 ASP A O 1
ATOM 795 N N . ALA A 1 104 ? -4.085 -8.669 -13.700 1.00 98.81 104 ALA A N 1
ATOM 796 C CA . ALA A 1 104 ? -5.434 -9.047 -14.124 1.00 98.81 104 ALA A CA 1
ATOM 797 C C . ALA A 1 104 ? -5.950 -10.300 -13.395 1.00 98.81 104 ALA A C 1
ATOM 799 O O . ALA A 1 104 ? -7.091 -10.308 -12.937 1.00 98.81 104 ALA A O 1
ATOM 800 N N . GLN A 1 105 ? -5.119 -11.340 -13.239 1.00 98.88 105 GLN A N 1
ATOM 801 C CA . GLN A 1 105 ? -5.481 -12.517 -12.443 1.00 98.88 105 GLN A CA 1
ATOM 802 C C . GLN A 1 105 ? -5.690 -12.156 -10.973 1.00 98.88 105 GLN A C 1
ATOM 804 O O . GLN A 1 105 ? -6.711 -12.517 -10.399 1.00 98.88 105 GLN A O 1
ATOM 809 N N . THR A 1 106 ? -4.767 -11.388 -10.395 1.00 98.88 106 THR A N 1
ATOM 810 C CA . THR A 1 106 ? -4.856 -10.950 -8.996 1.00 98.88 106 THR A CA 1
ATOM 811 C C . THR A 1 106 ? -6.162 -10.185 -8.739 1.00 98.88 106 THR A C 1
ATOM 813 O O . THR A 1 106 ? -6.833 -10.409 -7.736 1.00 98.88 106 THR A O 1
ATOM 816 N N . TYR A 1 107 ? -6.566 -9.306 -9.661 1.00 98.88 107 TYR A N 1
ATOM 817 C CA . TYR A 1 107 ? -7.828 -8.570 -9.575 1.00 98.88 107 TYR A CA 1
ATOM 818 C C . TYR A 1 107 ? -9.056 -9.468 -9.717 1.00 98.88 107 TYR A C 1
ATOM 820 O O . TYR A 1 107 ? -10.028 -9.261 -8.992 1.00 98.88 107 TYR A O 1
ATOM 828 N N . ARG A 1 108 ? -9.020 -10.488 -10.584 1.00 98.88 108 ARG A N 1
ATOM 829 C CA . ARG A 1 108 ? -10.090 -11.498 -10.654 1.00 98.88 108 ARG A CA 1
ATOM 830 C C . ARG A 1 108 ? -10.228 -12.262 -9.343 1.00 98.88 108 ARG A C 1
ATOM 832 O O . ARG A 1 108 ? -11.339 -12.366 -8.839 1.00 98.88 108 ARG A O 1
ATOM 839 N N . ASP A 1 109 ? -9.118 -12.688 -8.741 1.00 98.81 109 ASP A N 1
ATOM 840 C CA . ASP A 1 109 ? -9.158 -13.377 -7.448 1.00 98.81 109 ASP A CA 1
ATOM 841 C C . ASP A 1 109 ? -9.751 -12.489 -6.340 1.00 98.81 109 ASP A C 1
ATOM 843 O O . ASP A 1 109 ? -10.423 -12.989 -5.440 1.00 98.81 109 ASP A O 1
ATOM 847 N N . VAL A 1 110 ? -9.528 -11.167 -6.390 1.00 98.88 110 VAL A N 1
ATOM 848 C CA . VAL A 1 110 ? -10.190 -10.214 -5.483 1.00 98.88 110 VAL A CA 1
ATOM 849 C C . VAL A 1 110 ? -11.690 -10.148 -5.766 1.00 98.88 110 VAL A C 1
ATOM 851 O O . VAL A 1 110 ? -12.478 -10.293 -4.833 1.00 98.88 110 VAL A O 1
ATOM 854 N N . LEU A 1 111 ? -12.096 -9.955 -7.028 1.00 98.81 111 LEU A N 1
ATOM 855 C CA . LEU A 1 111 ? -13.508 -9.879 -7.428 1.00 98.81 111 LEU A CA 1
ATOM 856 C C . LEU A 1 111 ? -14.290 -11.131 -7.007 1.00 98.81 111 LEU A C 1
ATOM 858 O O . LEU A 1 111 ? -15.377 -11.003 -6.449 1.00 98.81 111 LEU A O 1
ATOM 862 N N . ASP A 1 112 ? -13.706 -12.316 -7.186 1.00 98.44 112 ASP A N 1
ATOM 863 C CA . ASP A 1 112 ? -14.310 -13.605 -6.827 1.00 98.44 112 ASP A CA 1
ATOM 864 C C . ASP A 1 112 ? -14.537 -13.774 -5.316 1.00 98.44 112 ASP A C 1
ATOM 866 O O . ASP A 1 112 ? -15.326 -14.619 -4.887 1.00 98.44 112 ASP A O 1
ATOM 870 N N . LYS A 1 113 ? -13.844 -12.983 -4.488 1.00 98.25 113 LYS A N 1
ATOM 871 C CA . LYS A 1 113 ? -13.944 -13.021 -3.021 1.00 98.25 113 LYS A CA 1
ATOM 872 C C . LYS A 1 113 ? -14.758 -11.873 -2.434 1.00 98.25 113 LYS A C 1
ATOM 874 O O . LYS A 1 113 ? -14.979 -11.860 -1.220 1.00 98.25 113 LYS A O 1
ATOM 879 N N . ILE A 1 114 ? -15.222 -10.932 -3.256 1.00 98.62 114 ILE A N 1
ATOM 880 C CA . ILE A 1 114 ? -16.121 -9.874 -2.798 1.00 98.62 114 ILE A CA 1
ATOM 881 C C . ILE A 1 114 ? -17.518 -10.459 -2.557 1.00 98.62 114 ILE A C 1
ATOM 883 O O . ILE A 1 114 ? -18.157 -10.992 -3.461 1.00 98.62 114 ILE A O 1
ATOM 887 N N . ASP A 1 115 ? -18.018 -10.293 -1.335 1.00 98.06 115 ASP A N 1
ATOM 888 C CA . ASP A 1 115 ? -19.391 -10.595 -0.932 1.00 98.06 115 ASP A CA 1
ATOM 889 C C . ASP A 1 115 ? -20.133 -9.276 -0.641 1.00 98.06 115 ASP A C 1
ATOM 891 O O . ASP A 1 115 ? -19.925 -8.663 0.414 1.00 98.06 115 ASP A O 1
ATOM 895 N N . PRO A 1 116 ? -21.036 -8.819 -1.535 1.00 97.50 116 PRO A N 1
ATOM 896 C CA . PRO A 1 116 ? -21.759 -7.558 -1.359 1.00 97.50 116 PRO A CA 1
ATOM 897 C C . PRO A 1 116 ? -22.639 -7.504 -0.099 1.00 97.50 116 PRO A C 1
ATOM 899 O O . PRO A 1 116 ? -23.014 -6.415 0.341 1.00 97.50 116 PRO A O 1
ATOM 902 N N . SER A 1 117 ? -22.964 -8.651 0.512 1.00 97.50 117 SER A N 1
ATOM 903 C CA . SER A 1 117 ? -23.746 -8.707 1.752 1.00 97.50 117 SER A CA 1
ATOM 904 C C . SER A 1 117 ? -22.926 -8.365 3.003 1.00 97.50 117 SER A C 1
ATOM 906 O O . SER A 1 117 ? -23.495 -8.001 4.037 1.00 97.50 117 SER A O 1
ATOM 908 N N . LYS A 1 118 ? -21.592 -8.413 2.913 1.00 96.88 118 LYS A N 1
ATOM 909 C CA . LYS A 1 118 ? -20.663 -8.176 4.023 1.00 96.88 118 LYS A CA 1
ATOM 910 C C . LYS A 1 118 ? -19.891 -6.876 3.844 1.00 96.88 118 LYS A C 1
ATOM 912 O O . LYS A 1 118 ? -19.911 -6.239 2.793 1.00 96.88 118 LYS A O 1
ATOM 917 N N . SER A 1 119 ? -19.249 -6.420 4.913 1.00 97.69 119 SER A N 1
ATOM 918 C CA . SER A 1 119 ? -18.232 -5.368 4.842 1.00 97.69 119 SER A CA 1
ATOM 919 C C . SER A 1 119 ? -16.877 -6.031 5.025 1.00 97.69 119 SER A C 1
ATOM 921 O O . SER A 1 119 ? -16.620 -6.593 6.085 1.00 97.69 119 SER A O 1
ATOM 923 N N . GLN A 1 120 ? -16.044 -5.975 3.993 1.00 98.50 120 GLN A N 1
ATOM 924 C CA . GLN A 1 120 ? -14.778 -6.698 3.919 1.00 98.50 120 GLN A CA 1
ATOM 925 C C . GLN A 1 120 ? -13.603 -5.725 3.858 1.00 98.50 120 GLN A C 1
ATOM 927 O O . GLN A 1 120 ? -13.721 -4.644 3.277 1.00 98.50 120 GLN A O 1
ATOM 932 N N . PHE A 1 121 ? -12.470 -6.128 4.424 1.00 98.88 121 PHE A N 1
ATOM 933 C CA . PHE A 1 121 ? -11.182 -5.473 4.229 1.00 98.88 121 PHE A CA 1
ATOM 934 C C . PHE A 1 121 ? -10.257 -6.374 3.415 1.00 98.88 121 PHE A C 1
ATOM 936 O O . PHE A 1 121 ? -10.071 -7.534 3.773 1.00 98.88 121 PHE A O 1
ATOM 943 N N . PHE A 1 122 ? -9.641 -5.825 2.368 1.00 98.88 122 PHE A N 1
ATOM 944 C CA . PHE A 1 122 ? -8.661 -6.529 1.545 1.00 98.88 122 PHE A CA 1
ATOM 945 C C . PHE A 1 122 ? -7.274 -5.893 1.687 1.00 98.88 122 PHE A C 1
ATOM 947 O O . PHE A 1 122 ? -7.119 -4.686 1.510 1.00 98.88 122 PHE A O 1
ATOM 954 N N . SER A 1 123 ? -6.255 -6.712 1.956 1.00 98.81 123 SER A N 1
ATOM 955 C CA . SER A 1 123 ? -4.839 -6.348 1.825 1.00 98.81 123 SER A CA 1
ATOM 956 C C . SER A 1 123 ? -4.243 -7.138 0.662 1.00 98.81 123 SER A C 1
ATOM 958 O O . SER A 1 123 ? -4.057 -8.348 0.768 1.00 98.81 123 SER A O 1
ATOM 960 N N . VAL A 1 124 ? -4.009 -6.470 -0.470 1.00 98.88 124 VAL A N 1
ATOM 961 C CA . VAL A 1 124 ? -3.651 -7.122 -1.741 1.00 98.88 124 VAL A CA 1
ATOM 962 C C . VAL A 1 124 ? -2.258 -6.692 -2.173 1.00 98.88 124 VAL A C 1
ATOM 964 O O . VAL A 1 124 ? -1.963 -5.499 -2.220 1.00 98.88 124 VAL A O 1
ATOM 967 N N . LEU A 1 125 ? -1.411 -7.662 -2.512 1.00 98.62 125 LEU A N 1
ATOM 968 C CA . LEU A 1 125 ? -0.046 -7.435 -2.971 1.00 98.62 125 LEU A CA 1
ATOM 969 C C . LEU A 1 125 ? 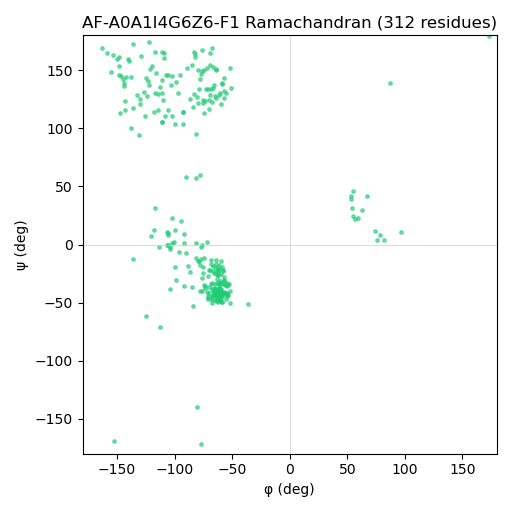0.181 -8.120 -4.311 1.00 98.62 125 LEU A C 1
ATOM 971 O O . LEU A 1 125 ? 0.258 -9.346 -4.367 1.00 98.62 125 LEU A O 1
ATOM 975 N N . THR A 1 126 ? 0.337 -7.332 -5.369 1.00 98.69 126 THR A N 1
ATOM 976 C CA . THR A 1 126 ? 0.624 -7.839 -6.715 1.00 98.69 126 THR A CA 1
ATOM 977 C C . THR A 1 126 ? 2.084 -8.283 -6.875 1.00 98.69 126 THR A C 1
ATOM 979 O O . THR A 1 126 ? 2.933 -8.013 -6.025 1.00 98.69 126 THR A O 1
ATOM 982 N N . MET A 1 127 ? 2.381 -9.001 -7.967 1.00 98.19 127 MET A N 1
ATOM 983 C CA . MET A 1 127 ? 3.730 -9.510 -8.270 1.00 98.19 127 MET A CA 1
ATOM 984 C C . MET A 1 127 ? 4.178 -9.332 -9.726 1.00 98.19 127 MET A C 1
ATOM 986 O O . MET A 1 127 ? 5.368 -9.498 -10.004 1.00 98.19 127 MET A O 1
ATOM 990 N N . GLN A 1 128 ? 3.276 -8.989 -10.656 1.00 98.31 128 GLN A N 1
ATOM 991 C CA . GLN A 1 128 ? 3.554 -8.935 -12.099 1.00 98.31 128 GLN A CA 1
ATOM 992 C C . GLN A 1 128 ? 4.759 -8.052 -12.453 1.00 98.31 128 GLN A C 1
ATOM 994 O O . GLN A 1 128 ? 5.582 -8.409 -13.304 1.00 98.31 128 GLN A O 1
ATOM 999 N N . ASN A 1 129 ? 4.851 -6.902 -11.783 1.00 97.44 129 ASN A N 1
ATOM 1000 C CA . ASN A 1 129 ? 5.844 -5.865 -12.049 1.00 97.44 129 ASN A CA 1
ATOM 1001 C C . ASN A 1 129 ? 7.082 -5.988 -11.155 1.00 97.44 129 ASN A C 1
ATOM 1003 O O . ASN A 1 129 ? 7.807 -5.017 -10.987 1.00 97.44 129 ASN A O 1
ATOM 1007 N N . HIS A 1 130 ? 7.342 -7.160 -10.579 1.00 96.50 130 HIS A N 1
ATOM 1008 C CA . HIS A 1 130 ? 8.590 -7.414 -9.869 1.00 96.50 130 HIS A CA 1
ATOM 1009 C C . HIS A 1 130 ? 9.744 -7.677 -10.861 1.00 96.50 130 HIS A C 1
ATOM 1011 O O . HIS A 1 130 ? 9.554 -8.283 -11.917 1.00 96.50 130 HIS A O 1
ATOM 1017 N N . MET A 1 131 ? 10.964 -7.256 -10.505 1.00 92.88 131 MET A N 1
ATOM 1018 C CA . MET A 1 131 ? 12.207 -7.510 -11.260 1.00 92.88 131 MET A CA 1
ATOM 1019 C C . MET A 1 131 ? 12.389 -9.016 -11.588 1.00 92.88 131 MET A C 1
ATOM 1021 O O . MET A 1 131 ? 11.907 -9.847 -10.805 1.00 92.88 131 MET A O 1
ATOM 1025 N N . PRO A 1 132 ? 13.080 -9.409 -12.692 1.00 94.38 132 PRO A N 1
ATOM 1026 C CA . PRO A 1 132 ? 14.206 -8.703 -13.336 1.00 94.38 132 PRO A CA 1
ATOM 1027 C C . PRO A 1 132 ? 13.949 -7.962 -14.666 1.00 94.38 132 PRO A C 1
ATOM 1029 O O . PRO A 1 132 ? 14.895 -7.391 -15.190 1.00 94.38 132 PRO A O 1
ATOM 1032 N N . TYR A 1 133 ? 12.738 -7.961 -15.237 1.00 96.44 133 TYR A N 1
ATOM 1033 C CA . TYR A 1 133 ? 12.394 -7.273 -16.511 1.00 96.44 133 TYR A CA 1
ATOM 1034 C C . TYR A 1 133 ? 13.223 -7.665 -17.751 1.00 96.44 133 TYR A C 1
ATOM 1036 O O . TYR A 1 133 ? 13.288 -6.925 -18.731 1.00 96.44 133 TYR A O 1
ATOM 1044 N N . THR A 1 134 ? 13.848 -8.841 -17.753 1.00 95.88 134 THR A N 1
ATOM 1045 C CA . THR A 1 134 ? 14.691 -9.319 -18.866 1.00 95.88 134 THR A CA 1
ATOM 1046 C C . THR A 1 134 ? 13.902 -9.772 -20.095 1.00 95.88 134 THR A C 1
ATOM 1048 O O . THR A 1 134 ? 14.486 -9.992 -21.153 1.00 95.88 134 THR A O 1
ATOM 1051 N N . SER A 1 135 ? 12.585 -9.926 -19.972 1.00 94.19 135 SER A N 1
ATOM 1052 C CA . SER A 1 135 ? 11.693 -10.324 -21.058 1.00 94.19 135 SER A CA 1
ATOM 1053 C C . SER A 1 135 ? 10.313 -9.700 -20.882 1.00 94.19 135 SER A C 1
ATOM 1055 O O . SER A 1 135 ? 9.965 -9.254 -19.783 1.00 94.19 135 SER A O 1
ATOM 1057 N N . TYR A 1 136 ? 9.562 -9.671 -21.980 1.00 97.81 136 TYR A N 1
ATOM 1058 C CA . TYR A 1 136 ? 8.166 -9.269 -22.017 1.00 97.81 136 TYR A CA 1
ATOM 1059 C C . TYR A 1 136 ? 7.414 -10.134 -23.035 1.00 97.81 136 TYR A C 1
ATOM 1061 O O . TYR A 1 136 ? 7.711 -10.086 -24.229 1.00 97.81 136 TYR A O 1
ATOM 1069 N N . SER A 1 137 ? 6.463 -10.935 -22.554 1.00 97.12 137 SER A N 1
ATOM 1070 C CA . SER A 1 137 ? 5.616 -11.825 -23.368 1.00 97.12 137 SER A CA 1
ATOM 1071 C C . SER A 1 137 ? 4.201 -11.291 -23.613 1.00 97.12 137 SER A C 1
ATOM 1073 O O . SER A 1 137 ? 3.399 -11.962 -24.263 1.00 97.12 137 SER A O 1
ATOM 1075 N N . GLY A 1 138 ? 3.887 -10.092 -23.112 1.00 95.94 138 GLY A N 1
ATOM 1076 C CA . GLY A 1 138 ? 2.604 -9.432 -23.348 1.00 95.94 138 GLY A CA 1
ATOM 1077 C C . GLY A 1 138 ? 2.509 -8.798 -24.741 1.00 95.94 138 GLY A C 1
ATOM 1078 O O . GLY A 1 138 ? 3.367 -8.982 -25.603 1.00 95.94 138 GLY A O 1
ATOM 1079 N N . SER A 1 139 ? 1.442 -8.034 -24.976 1.00 96.00 139 SER A N 1
ATOM 1080 C CA . SER A 1 139 ? 1.118 -7.499 -26.307 1.00 96.00 139 SER A CA 1
ATOM 1081 C C . SER A 1 139 ? 1.439 -6.012 -26.498 1.00 96.00 139 SER A C 1
ATOM 1083 O O . SER A 1 139 ? 1.164 -5.461 -27.565 1.00 96.00 139 SER A O 1
ATOM 1085 N N . SER A 1 140 ? 1.936 -5.320 -25.472 1.00 97.12 140 SER A N 1
ATOM 1086 C CA . SER A 1 140 ? 2.280 -3.901 -25.555 1.00 97.12 140 SER A CA 1
ATOM 1087 C C . 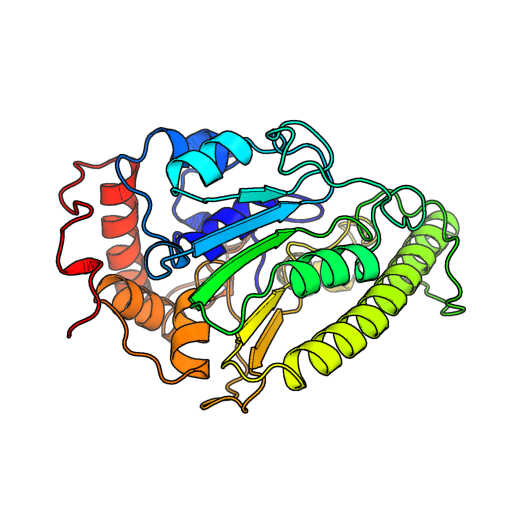SER A 1 140 ? 3.459 -3.664 -26.495 1.00 97.12 140 SER A C 1
ATOM 1089 O O . SER A 1 140 ? 4.482 -4.338 -26.423 1.00 97.12 140 SER A O 1
ATOM 1091 N N . THR A 1 141 ? 3.329 -2.661 -27.361 1.00 97.12 141 THR A N 1
ATOM 1092 C CA . THR A 1 141 ? 4.366 -2.256 -28.322 1.00 97.12 141 THR A CA 1
ATOM 1093 C C . THR A 1 141 ? 5.056 -0.955 -27.921 1.00 97.12 141 THR A C 1
ATOM 1095 O O . THR A 1 141 ? 5.778 -0.377 -28.729 1.00 97.12 141 THR A O 1
ATOM 1098 N N . ILE A 1 142 ? 4.818 -0.458 -26.701 1.00 97.81 142 ILE A N 1
ATOM 1099 C CA . ILE A 1 142 ? 5.435 0.781 -26.211 1.00 97.81 142 ILE A CA 1
ATOM 1100 C C . ILE A 1 142 ? 6.955 0.629 -26.233 1.00 97.81 142 ILE A C 1
ATOM 1102 O O . ILE A 1 142 ? 7.476 -0.429 -25.887 1.00 97.81 142 ILE A O 1
ATOM 1106 N N . THR A 1 143 ? 7.657 1.673 -26.651 1.00 97.25 143 THR A N 1
ATOM 1107 C CA . THR A 1 143 ? 9.118 1.762 -26.586 1.00 97.25 143 THR A CA 1
ATOM 1108 C C . THR A 1 143 ? 9.519 2.749 -25.503 1.00 97.25 143 THR A C 1
ATOM 1110 O O . THR A 1 143 ? 8.837 3.761 -25.324 1.00 97.25 143 THR A O 1
ATOM 1113 N N . ALA A 1 144 ? 10.629 2.499 -24.812 1.00 96.50 144 ALA A N 1
ATOM 1114 C CA . ALA A 1 144 ? 11.146 3.422 -23.806 1.00 96.50 144 ALA A CA 1
ATOM 1115 C C . ALA A 1 144 ? 12.674 3.469 -23.827 1.00 96.50 144 ALA A C 1
ATOM 1117 O O . ALA A 1 144 ? 13.339 2.457 -24.024 1.00 96.50 144 ALA A O 1
ATOM 1118 N N . SER A 1 145 ? 13.226 4.654 -23.585 1.00 95.38 145 SER A N 1
ATOM 1119 C CA . SER A 1 145 ? 14.667 4.864 -23.470 1.00 95.38 145 SER A CA 1
ATOM 1120 C C . SER A 1 145 ? 14.968 5.939 -22.432 1.00 95.38 145 SER A C 1
ATOM 1122 O O . SER A 1 145 ? 14.245 6.933 -22.360 1.00 95.38 145 SER A O 1
ATOM 1124 N N . GLY A 1 146 ? 16.040 5.759 -21.666 1.00 91.88 146 GLY A N 1
ATOM 1125 C CA . GLY A 1 146 ? 16.555 6.752 -20.727 1.00 91.88 146 GLY A CA 1
ATOM 1126 C C . GLY A 1 146 ? 17.775 7.480 -21.287 1.00 91.88 146 GLY A C 1
ATOM 1127 O O . GLY A 1 146 ? 18.611 6.886 -21.971 1.00 91.88 146 GLY A O 1
ATOM 1128 N N . GLU A 1 147 ? 17.915 8.770 -20.981 1.00 89.38 147 GLU A N 1
ATOM 1129 C CA . GLU A 1 147 ? 19.151 9.495 -21.286 1.00 89.38 147 GLU A CA 1
ATOM 1130 C C . GLU A 1 147 ? 20.338 8.852 -20.549 1.00 89.38 147 GLU A C 1
ATOM 1132 O O . GLU A 1 147 ? 20.273 8.579 -19.349 1.00 89.38 147 GLU A O 1
ATOM 1137 N N . GLY A 1 148 ? 21.423 8.581 -21.279 1.00 87.88 148 GLY A N 1
ATOM 1138 C CA . GLY A 1 148 ? 22.630 7.954 -20.731 1.00 87.88 148 GLY A CA 1
ATOM 1139 C C . GLY A 1 148 ? 22.523 6.447 -20.466 1.00 87.88 148 GLY A C 1
ATOM 1140 O O . GLY A 1 148 ? 23.475 5.862 -19.954 1.00 87.88 148 GLY A O 1
ATOM 1141 N N . TYR A 1 149 ? 21.408 5.799 -20.816 1.00 93.94 149 TYR A N 1
ATOM 1142 C CA . TYR A 1 149 ? 21.251 4.353 -20.651 1.00 93.94 149 TYR A CA 1
ATOM 1143 C C . TYR A 1 149 ? 21.980 3.593 -21.764 1.00 93.94 149 TYR A C 1
ATOM 1145 O O . TYR A 1 149 ? 21.960 3.979 -22.933 1.00 93.94 149 TYR A O 1
ATOM 1153 N N . SER A 1 150 ? 22.587 2.463 -21.402 1.00 94.44 150 SER A N 1
ATOM 1154 C CA . SER A 1 150 ? 23.031 1.445 -22.358 1.00 94.44 150 SER A CA 1
ATOM 1155 C C . SER A 1 150 ? 21.844 0.731 -23.013 1.00 94.44 150 SER A C 1
ATOM 1157 O O . SER A 1 150 ? 20.729 0.749 -22.492 1.00 94.44 150 SER A O 1
ATOM 1159 N N . GLU A 1 151 ? 22.098 0.019 -24.113 1.00 95.94 151 GLU A N 1
ATOM 1160 C CA . GLU A 1 151 ? 21.086 -0.804 -24.792 1.00 95.94 151 GLU A CA 1
ATOM 1161 C C . GLU A 1 151 ? 20.406 -1.797 -23.835 1.00 95.94 151 GLU A C 1
ATOM 1163 O O . GLU A 1 151 ? 19.184 -1.909 -23.804 1.00 95.94 151 GLU A O 1
ATOM 1168 N N . ALA A 1 152 ? 21.192 -2.456 -22.978 1.00 95.38 152 ALA A N 1
ATOM 1169 C CA . ALA A 1 152 ? 20.667 -3.391 -21.990 1.00 95.38 152 ALA A CA 1
ATOM 1170 C C . ALA A 1 152 ? 19.760 -2.696 -20.960 1.00 95.38 152 ALA A C 1
ATOM 1172 O O . ALA A 1 152 ? 18.707 -3.223 -20.614 1.00 95.38 152 ALA A O 1
ATOM 1173 N N . GLN A 1 153 ? 20.129 -1.503 -20.483 1.00 95.31 153 GLN A N 1
ATOM 1174 C CA . GLN A 1 153 ? 19.283 -0.736 -19.562 1.00 95.31 153 GLN A CA 1
ATOM 1175 C C . GLN A 1 153 ? 17.991 -0.264 -20.241 1.00 95.31 153 GLN A C 1
ATOM 1177 O O . GLN A 1 153 ? 16.928 -0.348 -19.629 1.00 95.31 153 GLN A O 1
ATOM 1182 N N . ASN A 1 154 ? 18.056 0.174 -21.503 1.00 96.88 154 ASN A N 1
ATOM 1183 C CA . ASN A 1 154 ? 16.868 0.539 -22.277 1.00 96.88 154 ASN A CA 1
ATOM 1184 C C . ASN A 1 154 ? 15.943 -0.661 -22.495 1.00 96.88 154 ASN A C 1
ATOM 1186 O O . ASN A 1 154 ? 14.735 -0.515 -22.356 1.00 96.88 154 ASN A O 1
ATOM 1190 N N . GLN A 1 155 ? 16.484 -1.860 -22.724 1.00 97.19 155 GLN A N 1
ATOM 1191 C CA . GLN A 1 155 ? 15.675 -3.075 -22.822 1.00 97.19 155 GLN A CA 1
ATOM 1192 C C . GLN A 1 155 ? 14.919 -3.379 -21.515 1.00 97.19 155 GLN A C 1
ATOM 1194 O O . GLN A 1 155 ? 13.734 -3.713 -21.551 1.00 97.19 155 GLN A O 1
ATOM 1199 N N . LEU A 1 156 ? 15.576 -3.243 -20.355 1.00 97.50 156 LEU A N 1
ATOM 1200 C CA . LEU A 1 156 ? 14.923 -3.431 -19.052 1.00 97.50 156 LEU A CA 1
ATOM 1201 C C . LEU A 1 156 ? 13.840 -2.372 -18.802 1.00 97.50 156 LEU A C 1
ATOM 1203 O O . LEU A 1 156 ? 12.744 -2.710 -18.351 1.00 97.50 156 LEU A O 1
ATOM 1207 N N . LEU A 1 157 ? 14.134 -1.106 -19.116 1.00 97.31 157 LEU A N 1
ATOM 1208 C CA . LEU A 1 157 ? 13.187 0.002 -18.995 1.00 97.31 157 LEU A CA 1
ATOM 1209 C C . LEU A 1 157 ? 11.971 -0.201 -19.906 1.00 97.31 157 LEU A C 1
ATOM 1211 O O . LEU A 1 157 ? 10.838 -0.043 -19.461 1.00 97.31 157 LEU A O 1
ATOM 1215 N N . GLU A 1 158 ? 12.190 -0.588 -21.160 1.00 98.25 158 GLU A N 1
ATOM 1216 C CA . GLU A 1 158 ? 11.129 -0.860 -22.128 1.00 98.25 158 GLU A CA 1
ATOM 1217 C C . GLU A 1 158 ? 10.207 -1.988 -21.654 1.00 98.25 158 GLU A C 1
ATOM 1219 O O . GLU A 1 158 ? 8.987 -1.816 -21.634 1.00 98.25 158 GLU A O 1
ATOM 1224 N N . ASN A 1 159 ? 10.766 -3.111 -21.195 1.00 98.12 159 ASN A N 1
ATOM 1225 C CA . ASN A 1 159 ? 9.969 -4.215 -20.658 1.00 98.12 159 ASN A CA 1
ATOM 1226 C C . ASN A 1 159 ? 9.190 -3.804 -19.398 1.00 98.12 159 ASN A C 1
ATOM 1228 O O . ASN A 1 159 ? 8.030 -4.185 -19.243 1.00 98.12 159 ASN A O 1
ATOM 1232 N N . TYR A 1 160 ? 9.793 -3.006 -18.513 1.00 98.00 160 TYR A N 1
ATOM 1233 C CA . TYR A 1 160 ? 9.116 -2.457 -17.337 1.00 98.00 160 TYR A CA 1
ATOM 1234 C C . TYR A 1 160 ? 7.931 -1.555 -17.714 1.00 98.00 160 TYR A C 1
ATOM 1236 O O . TYR A 1 160 ? 6.828 -1.752 -17.207 1.00 98.00 160 TYR A O 1
ATOM 1244 N N . VAL A 1 161 ? 8.118 -0.620 -18.652 1.00 98.06 161 VAL A N 1
ATOM 1245 C CA . VAL A 1 161 ? 7.052 0.280 -19.125 1.00 98.06 161 VAL A CA 1
ATOM 1246 C C . VAL A 1 161 ? 5.926 -0.499 -19.811 1.00 98.06 161 VAL A C 1
ATOM 1248 O O . VAL A 1 161 ? 4.748 -0.209 -19.598 1.00 98.06 161 VAL A O 1
ATOM 1251 N N . ARG A 1 162 ? 6.256 -1.531 -20.595 1.00 98.56 162 ARG A N 1
ATOM 1252 C CA . ARG A 1 162 ? 5.254 -2.415 -21.205 1.00 98.56 162 ARG A CA 1
ATOM 1253 C C . ARG A 1 162 ? 4.433 -3.168 -20.160 1.00 98.56 162 ARG A C 1
ATOM 1255 O O . ARG A 1 162 ? 3.210 -3.175 -20.262 1.00 98.56 162 ARG A O 1
ATOM 1262 N N . LYS A 1 163 ? 5.071 -3.719 -19.126 1.00 98.25 163 LYS A N 1
ATOM 1263 C CA . LYS A 1 163 ? 4.372 -4.369 -18.006 1.00 98.25 163 LYS A CA 1
ATOM 1264 C C . LYS A 1 163 ? 3.460 -3.399 -17.245 1.00 98.25 163 LYS A C 1
ATOM 1266 O O . LYS A 1 163 ? 2.309 -3.740 -16.989 1.00 98.25 163 LYS A O 1
ATOM 1271 N N . ILE A 1 164 ? 3.911 -2.166 -16.984 1.00 97.94 164 ILE A N 1
ATOM 1272 C CA . ILE A 1 164 ? 3.050 -1.109 -16.420 1.00 97.94 164 ILE A CA 1
ATOM 1273 C C . ILE A 1 164 ? 1.831 -0.860 -17.310 1.00 97.94 164 ILE A C 1
ATOM 1275 O O . ILE A 1 164 ? 0.725 -0.711 -16.800 1.00 97.94 164 ILE A O 1
ATOM 1279 N N . SER A 1 165 ? 1.999 -0.847 -18.635 1.00 98.50 165 SER A N 1
ATOM 1280 C CA . SER A 1 165 ? 0.867 -0.641 -19.546 1.00 98.50 165 SER A CA 1
ATOM 1281 C C . SER A 1 165 ? -0.165 -1.776 -19.515 1.00 98.50 165 SER A C 1
ATOM 1283 O O . SER A 1 165 ? -1.329 -1.544 -19.835 1.00 98.50 165 SER A O 1
ATOM 1285 N N . ASP A 1 166 ? 0.230 -2.988 -19.118 1.00 98.62 166 ASP A N 1
ATOM 1286 C CA . ASP A 1 166 ? -0.716 -4.081 -18.877 1.00 98.62 166 ASP A CA 1
ATOM 1287 C C . ASP A 1 166 ? -1.422 -3.914 -17.526 1.00 98.62 166 ASP A C 1
ATOM 1289 O O . ASP A 1 166 ? -2.636 -4.101 -17.450 1.00 98.62 166 ASP A O 1
ATOM 1293 N N . THR A 1 167 ? -0.704 -3.478 -16.483 1.00 98.69 167 THR A N 1
ATOM 1294 C CA . THR A 1 167 ? -1.300 -3.097 -15.189 1.00 98.69 167 THR A CA 1
ATOM 1295 C C . THR A 1 167 ? -2.320 -1.969 -15.337 1.00 98.69 167 THR A C 1
ATOM 1297 O O . THR A 1 167 ? -3.383 -2.041 -14.728 1.00 98.69 167 THR A O 1
ATOM 1300 N N . ASP A 1 168 ? -2.047 -0.952 -16.157 1.00 98.69 168 ASP A N 1
ATOM 1301 C CA . ASP A 1 168 ? -2.969 0.164 -16.413 1.00 98.69 168 ASP A CA 1
ATOM 1302 C C . ASP A 1 168 ? -4.309 -0.325 -16.991 1.00 98.69 168 ASP A C 1
ATOM 1304 O O . ASP A 1 168 ? -5.379 -0.036 -16.446 1.00 98.69 168 ASP A O 1
ATOM 1308 N N . LYS A 1 169 ? -4.256 -1.170 -18.031 1.00 98.62 169 LYS A N 1
ATOM 1309 C CA . LYS A 1 169 ? -5.451 -1.791 -18.627 1.00 98.62 169 LYS A CA 1
ATOM 1310 C C . LYS A 1 169 ? -6.202 -2.655 -17.614 1.00 98.62 169 LYS A C 1
ATOM 1312 O O . LYS A 1 169 ? -7.409 -2.484 -17.455 1.00 98.62 169 LYS A O 1
ATOM 1317 N N . ALA A 1 170 ? -5.488 -3.529 -16.902 1.00 98.81 170 ALA A N 1
ATOM 1318 C CA . ALA A 1 170 ? -6.077 -4.413 -15.900 1.00 98.81 170 ALA A CA 1
ATOM 1319 C C . ALA A 1 170 ? -6.723 -3.625 -14.749 1.00 98.81 170 ALA A C 1
ATOM 1321 O O . ALA A 1 170 ? -7.798 -3.988 -14.278 1.00 98.81 170 ALA A O 1
ATOM 1322 N N . THR A 1 171 ? -6.110 -2.515 -14.327 1.00 98.88 171 THR A N 1
ATOM 1323 C CA . THR A 1 171 ? -6.643 -1.642 -13.272 1.00 98.88 171 THR A CA 1
ATOM 1324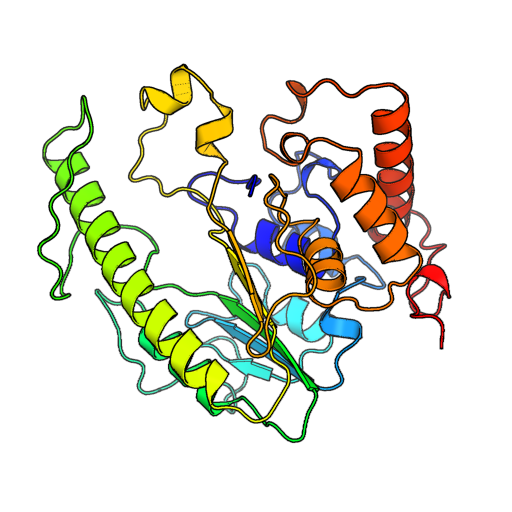 C C . THR A 1 171 ? -7.925 -0.969 -13.740 1.00 98.88 171 THR A C 1
ATOM 1326 O O . THR A 1 171 ? -8.914 -0.962 -13.012 1.00 98.88 171 THR A O 1
ATOM 1329 N N . LYS A 1 172 ? -7.961 -0.455 -14.975 1.00 98.69 172 LYS A N 1
ATOM 1330 C CA . LYS A 1 172 ? -9.181 0.124 -15.550 1.00 98.69 172 LYS A CA 1
ATOM 1331 C C . LYS A 1 172 ? -10.327 -0.890 -15.605 1.00 98.69 172 LYS A C 1
ATOM 1333 O O . LYS A 1 172 ? -11.457 -0.554 -15.249 1.00 98.69 172 LYS A O 1
ATOM 1338 N N . GLU A 1 173 ? -10.050 -2.111 -16.051 1.00 98.75 173 GLU A N 1
ATOM 1339 C CA . GLU A 1 173 ? -11.040 -3.193 -16.090 1.00 98.75 173 GLU A CA 1
ATOM 1340 C C . GLU A 1 173 ? -11.518 -3.557 -14.681 1.00 98.75 173 GLU A C 1
ATOM 1342 O O . GLU A 1 173 ? -12.721 -3.627 -14.444 1.00 98.75 173 GLU A O 1
ATOM 1347 N N . PHE A 1 174 ? -10.601 -3.676 -13.718 1.00 98.88 174 PHE A N 1
ATOM 1348 C CA . PHE A 1 174 ? -10.934 -3.945 -12.322 1.00 98.88 174 PHE A CA 1
ATOM 1349 C C . PHE A 1 174 ? -11.853 -2.875 -11.724 1.00 98.88 174 PHE A C 1
ATOM 1351 O O . PHE A 1 174 ? -12.900 -3.211 -11.175 1.00 98.88 174 PHE A O 1
ATOM 1358 N N . LEU A 1 175 ? -11.522 -1.589 -11.890 1.00 98.69 175 LEU A N 1
ATOM 1359 C CA . LEU A 1 175 ? -12.383 -0.488 -11.444 1.00 98.69 175 LEU A CA 1
ATOM 1360 C C . LEU A 1 175 ? -13.767 -0.552 -12.108 1.00 98.69 175 LEU A C 1
ATOM 1362 O O . LEU A 1 175 ? -14.777 -0.383 -11.428 1.00 98.69 175 LEU A O 1
ATOM 1366 N N . THR A 1 176 ? -13.822 -0.881 -13.403 1.00 98.50 176 THR A N 1
ATOM 1367 C CA . THR A 1 176 ? -15.083 -1.045 -14.148 1.00 98.50 176 THR A CA 1
ATOM 1368 C C . THR A 1 176 ? -15.946 -2.175 -13.573 1.00 98.50 176 THR A C 1
ATOM 1370 O O . THR A 1 176 ? -17.168 -2.043 -13.514 1.00 98.50 176 THR A O 1
ATOM 1373 N N . GLU A 1 177 ? -15.354 -3.287 -13.130 1.00 98.69 177 GLU A N 1
ATOM 1374 C CA . GLU A 1 177 ? -16.105 -4.357 -12.461 1.00 98.69 177 GLU A CA 1
ATOM 1375 C C . GLU A 1 177 ? -16.561 -3.945 -11.054 1.00 98.69 177 GLU A C 1
ATOM 1377 O O . GLU A 1 177 ? -17.716 -4.181 -10.698 1.00 98.69 177 GLU A O 1
ATOM 1382 N N . LEU A 1 178 ? -15.718 -3.252 -10.278 1.00 98.62 178 LEU A N 1
ATOM 1383 C CA . LEU A 1 178 ? -16.088 -2.741 -8.950 1.00 98.62 178 LEU A CA 1
ATOM 1384 C C . LEU A 1 178 ? -17.263 -1.745 -8.995 1.00 98.62 178 LEU A C 1
ATOM 1386 O O . LEU A 1 178 ? -18.062 -1.684 -8.055 1.00 98.62 178 LEU A O 1
ATOM 1390 N N . GLU A 1 179 ? -17.407 -0.974 -10.077 1.00 97.81 179 GLU A N 1
ATOM 1391 C CA . GLU A 1 179 ? -18.548 -0.066 -10.295 1.00 97.81 179 GLU A CA 1
ATOM 1392 C C . GLU A 1 179 ? -19.893 -0.790 -10.403 1.00 97.81 179 GLU A C 1
ATOM 1394 O O . GLU A 1 179 ? -20.925 -0.238 -10.010 1.00 97.81 179 GLU A O 1
ATOM 1399 N N . LYS A 1 180 ? -19.894 -2.036 -10.886 1.00 97.88 180 LYS A N 1
ATOM 1400 C CA . LYS A 1 180 ? -21.113 -2.836 -11.078 1.00 97.88 180 LYS A CA 1
ATOM 1401 C C . LYS A 1 180 ? -21.621 -3.471 -9.785 1.00 97.88 180 LYS A C 1
ATOM 1403 O O . LYS A 1 180 ? -22.754 -3.949 -9.747 1.00 97.88 180 LYS A O 1
ATOM 1408 N N . ILE A 1 181 ? -20.805 -3.492 -8.733 1.00 98.31 181 ILE A N 1
ATOM 1409 C CA . ILE A 1 181 ? -21.146 -4.133 -7.463 1.00 98.31 181 ILE A CA 1
ATOM 1410 C C . ILE A 1 181 ? -22.047 -3.203 -6.639 1.00 98.31 181 ILE A C 1
ATOM 1412 O O . ILE A 1 181 ? -21.698 -2.053 -6.354 1.00 98.31 181 ILE A O 1
ATOM 1416 N N . ASP A 1 182 ? -23.204 -3.707 -6.195 1.00 96.81 182 ASP A N 1
ATOM 1417 C CA . ASP A 1 182 ? -24.135 -2.973 -5.324 1.00 96.81 182 ASP A CA 1
ATOM 1418 C C . ASP A 1 182 ? -23.672 -2.958 -3.853 1.00 96.81 182 ASP A C 1
ATOM 1420 O O . ASP A 1 182 ? -24.321 -3.456 -2.936 1.00 96.81 182 ASP A O 1
ATOM 1424 N N . LYS A 1 183 ? -22.478 -2.403 -3.636 1.00 97.31 183 LYS A N 1
ATOM 1425 C CA . LYS A 1 183 ? -21.843 -2.172 -2.337 1.00 97.31 183 LYS A CA 1
ATOM 1426 C C . LYS A 1 183 ? -20.988 -0.914 -2.441 1.00 97.31 183 LYS A C 1
ATOM 1428 O O . LYS A 1 183 ? -20.406 -0.649 -3.488 1.00 97.31 183 LYS A O 1
ATOM 1433 N N . LYS A 1 184 ? -20.887 -0.126 -1.366 1.00 97.69 184 LYS A N 1
ATOM 1434 C CA . LYS A 1 184 ? -19.903 0.967 -1.296 1.00 97.69 184 LYS A CA 1
ATOM 1435 C C . LYS A 1 184 ? -18.503 0.368 -1.189 1.00 97.69 184 LYS A C 1
ATOM 1437 O O . LYS A 1 184 ? -18.212 -0.293 -0.194 1.00 97.69 184 LYS A O 1
ATOM 1442 N N . ILE A 1 185 ? -17.668 0.611 -2.192 1.00 98.50 185 ILE A N 1
ATOM 1443 C CA . ILE A 1 185 ? -16.295 0.108 -2.273 1.00 98.50 185 ILE A CA 1
ATOM 1444 C C . ILE A 1 185 ? -15.355 1.299 -2.408 1.00 98.50 185 ILE A C 1
ATOM 1446 O O . ILE A 1 185 ? -15.633 2.246 -3.145 1.00 98.50 185 ILE A O 1
ATOM 1450 N N . THR A 1 186 ? -14.248 1.256 -1.672 1.00 98.31 186 THR A N 1
ATOM 1451 C CA . THR A 1 186 ? -13.148 2.215 -1.786 1.00 98.31 186 THR A CA 1
ATOM 1452 C C . THR A 1 186 ? -11.852 1.454 -2.009 1.00 98.31 186 THR A C 1
ATOM 1454 O O . THR A 1 186 ? -11.568 0.510 -1.276 1.00 98.31 186 THR A O 1
ATOM 1457 N N . LEU A 1 187 ? -11.078 1.867 -3.008 1.00 98.44 187 LEU A N 1
ATOM 1458 C CA . LEU A 1 187 ? -9.761 1.335 -3.319 1.00 98.44 187 LEU A CA 1
ATOM 1459 C C . LEU A 1 187 ? -8.703 2.383 -2.979 1.00 98.44 187 LEU A C 1
ATOM 1461 O O . LEU A 1 187 ? -8.739 3.494 -3.506 1.00 98.44 187 LEU A O 1
ATOM 1465 N N . VAL A 1 188 ? -7.747 2.004 -2.135 1.00 98.31 188 VAL A N 1
ATOM 1466 C CA . VAL A 1 188 ? -6.482 2.725 -1.967 1.00 98.31 188 VAL A CA 1
ATOM 1467 C C . VAL A 1 188 ? -5.436 1.978 -2.785 1.00 98.31 188 VAL A C 1
ATOM 1469 O O . VAL A 1 188 ? -4.984 0.906 -2.387 1.00 98.31 188 VAL A O 1
ATOM 1472 N N . PHE A 1 189 ? -5.081 2.524 -3.943 1.00 98.56 189 PHE A N 1
ATOM 1473 C CA . PHE A 1 189 ? -4.071 1.963 -4.836 1.00 98.56 189 PHE A CA 1
ATOM 1474 C C . PHE A 1 189 ? -2.776 2.755 -4.696 1.00 98.56 189 PHE A C 1
ATOM 1476 O O . PHE A 1 189 ? -2.819 3.983 -4.663 1.00 98.56 189 PHE A O 1
ATOM 1483 N N . TYR A 1 190 ? -1.626 2.084 -4.638 1.00 98.31 190 TYR A N 1
ATOM 1484 C CA . TYR A 1 190 ? -0.328 2.751 -4.569 1.00 98.31 190 TYR A CA 1
ATOM 1485 C C . TYR A 1 190 ? 0.802 1.870 -5.108 1.00 98.31 190 TYR A C 1
ATOM 1487 O O . TYR A 1 190 ? 0.774 0.650 -4.958 1.00 98.31 190 TYR A O 1
ATOM 1495 N N . GLY A 1 191 ? 1.823 2.499 -5.691 1.00 98.00 191 GLY A N 1
ATOM 1496 C CA . GLY A 1 191 ? 3.122 1.863 -5.916 1.00 98.00 191 GLY A CA 1
ATOM 1497 C C . GLY A 1 191 ? 3.938 1.852 -4.623 1.00 98.00 191 GLY A C 1
ATOM 1498 O O . GLY A 1 191 ? 4.025 2.867 -3.934 1.00 98.00 191 GLY A O 1
ATOM 1499 N N . ASP A 1 192 ? 4.547 0.729 -4.263 1.00 97.62 192 ASP A N 1
ATOM 1500 C CA . ASP A 1 192 ? 5.291 0.584 -3.011 1.00 97.62 192 ASP A CA 1
ATOM 1501 C C . ASP A 1 192 ? 6.670 1.255 -3.060 1.00 97.62 192 ASP A C 1
ATOM 1503 O O . ASP A 1 192 ? 7.067 1.900 -2.089 1.00 97.62 192 ASP A O 1
ATOM 1507 N N . HIS A 1 193 ? 7.387 1.151 -4.178 1.00 97.00 193 HIS A N 1
ATOM 1508 C CA . HIS A 1 193 ? 8.655 1.842 -4.428 1.00 97.00 193 HIS A CA 1
ATOM 1509 C C . HIS A 1 193 ? 8.973 1.943 -5.929 1.00 97.00 193 HIS A C 1
ATOM 1511 O O . HIS A 1 193 ? 8.424 1.213 -6.753 1.00 97.00 193 HIS A O 1
ATOM 1517 N N . LEU A 1 194 ? 9.923 2.812 -6.298 1.00 95.56 194 LEU A N 1
ATOM 1518 C CA . LEU A 1 194 ? 10.493 2.794 -7.649 1.00 95.56 194 LEU A CA 1
ATOM 1519 C C . LEU A 1 194 ? 11.293 1.511 -7.893 1.00 95.56 194 LEU A C 1
ATOM 1521 O O . LEU A 1 194 ? 11.841 0.902 -6.971 1.00 95.56 194 LEU A O 1
ATOM 1525 N N . SER A 1 195 ? 11.370 1.115 -9.158 1.00 94.19 195 SER A N 1
ATOM 1526 C CA . SER A 1 195 ? 12.118 -0.052 -9.623 1.00 94.19 195 S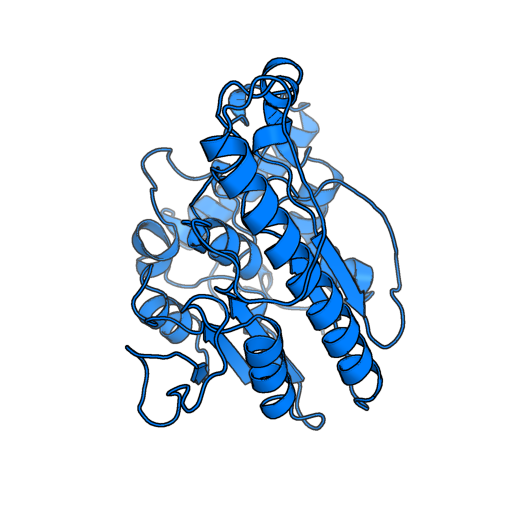ER A CA 1
ATOM 1527 C C . SER A 1 195 ? 13.598 0.271 -9.880 1.00 94.19 195 SER A C 1
ATOM 1529 O O . SER A 1 195 ? 13.950 1.399 -10.219 1.00 94.19 195 SER A O 1
ATOM 1531 N N . ASN A 1 196 ? 14.468 -0.740 -9.800 1.00 90.56 196 ASN A N 1
ATOM 1532 C CA . ASN A 1 196 ? 15.898 -0.623 -10.116 1.00 90.56 196 ASN A CA 1
ATOM 1533 C C . ASN A 1 196 ? 16.209 -0.478 -11.618 1.00 90.56 196 ASN A C 1
ATOM 1535 O O . ASN A 1 196 ? 17.382 -0.414 -11.984 1.00 90.56 196 ASN A O 1
ATOM 1539 N N . VAL A 1 197 ? 15.193 -0.428 -12.487 1.00 93.00 197 VAL A N 1
ATOM 1540 C CA . VAL A 1 197 ? 15.381 -0.024 -13.894 1.00 93.00 197 VAL A CA 1
ATOM 1541 C C . VAL A 1 197 ? 15.848 1.423 -14.008 1.00 93.00 197 VAL A C 1
ATOM 1543 O O . VAL A 1 197 ? 16.525 1.765 -14.973 1.00 93.00 197 VAL A O 1
ATOM 1546 N N . PHE A 1 198 ? 15.533 2.250 -13.007 1.00 91.69 198 PHE A N 1
ATOM 1547 C CA . PHE A 1 198 ? 16.121 3.570 -12.854 1.00 91.69 198 PHE A CA 1
ATOM 1548 C C . PHE A 1 198 ? 17.463 3.420 -12.124 1.00 91.69 198 PHE A C 1
ATOM 1550 O O . PHE A 1 198 ? 17.482 2.944 -10.989 1.00 91.69 198 PHE A O 1
ATOM 1557 N N . PRO A 1 199 ? 18.606 3.784 -12.725 1.00 86.88 199 PRO A N 1
ATOM 1558 C CA . PRO A 1 199 ? 19.881 3.725 -12.038 1.00 86.88 199 PRO A CA 1
ATOM 1559 C C . PRO A 1 199 ? 19.946 4.831 -10.979 1.00 86.88 199 PRO A C 1
ATOM 1561 O O . PRO A 1 199 ? 19.336 5.892 -11.116 1.00 86.88 199 PRO A O 1
ATOM 1564 N N . SER A 1 200 ? 20.711 4.604 -9.912 1.00 81.31 200 SER A N 1
ATOM 1565 C CA . SER A 1 200 ? 20.824 5.554 -8.796 1.00 81.31 200 SER A CA 1
ATOM 1566 C C . SER A 1 200 ? 21.383 6.921 -9.203 1.00 81.31 200 SER A C 1
ATOM 1568 O O . SER A 1 200 ? 21.202 7.898 -8.487 1.00 81.31 200 SER A O 1
ATOM 1570 N N . ASP A 1 201 ? 22.089 6.995 -10.330 1.00 83.00 201 ASP A N 1
ATOM 1571 C CA . ASP A 1 201 ? 22.686 8.213 -10.870 1.00 83.00 201 ASP A CA 1
ATOM 1572 C C . ASP A 1 201 ? 21.852 8.861 -11.990 1.00 83.00 201 ASP A C 1
ATOM 1574 O O . ASP A 1 201 ? 22.342 9.782 -12.658 1.00 83.00 201 ASP A O 1
ATOM 1578 N N . TYR A 1 202 ? 20.600 8.418 -12.165 1.00 86.88 202 TYR A N 1
ATOM 1579 C CA . TYR A 1 202 ? 19.622 9.030 -13.061 1.00 86.88 202 TYR A CA 1
ATOM 1580 C C . TYR A 1 202 ? 19.517 10.542 -12.812 1.00 86.88 202 TYR A C 1
ATOM 1582 O O . TYR A 1 202 ? 19.451 10.990 -11.665 1.00 86.88 202 TYR A O 1
ATOM 1590 N N . ALA A 1 203 ? 19.501 11.339 -13.887 1.00 85.19 203 ALA A N 1
ATOM 1591 C CA . ALA A 1 203 ? 19.597 12.800 -13.809 1.00 85.19 203 ALA A CA 1
ATOM 1592 C C . ALA A 1 203 ? 18.525 13.417 -12.893 1.00 85.19 203 ALA A C 1
ATOM 1594 O O . ALA A 1 203 ? 18.854 14.219 -12.020 1.00 85.19 203 ALA A O 1
ATOM 1595 N N . GLY A 1 204 ? 17.276 12.946 -12.995 1.00 84.88 204 GLY A N 1
ATOM 1596 C CA . GLY A 1 204 ? 16.169 13.434 -12.166 1.00 84.88 204 GLY A CA 1
ATOM 1597 C C . GLY A 1 204 ? 16.332 13.177 -10.661 1.00 84.88 204 GLY A C 1
ATOM 1598 O O . GLY A 1 204 ? 15.734 13.895 -9.862 1.00 84.88 204 GLY A O 1
ATOM 1599 N N . PHE A 1 205 ? 17.150 12.195 -10.258 1.00 90.31 205 PHE A N 1
ATOM 1600 C CA . PHE A 1 205 ? 17.469 11.937 -8.845 1.00 90.31 205 PHE A CA 1
ATOM 1601 C C . PHE A 1 205 ? 18.646 12.783 -8.349 1.00 90.31 205 PHE A C 1
ATOM 1603 O O . PHE A 1 205 ? 18.762 13.026 -7.153 1.00 90.31 205 PHE A O 1
ATOM 1610 N N . LYS A 1 206 ? 19.528 13.240 -9.247 1.00 87.19 206 LYS A N 1
ATOM 1611 C CA . LYS A 1 206 ? 20.605 14.179 -8.895 1.00 87.19 206 LYS A CA 1
ATOM 1612 C C . LYS A 1 206 ? 20.060 15.585 -8.657 1.00 87.19 206 LYS A C 1
ATOM 1614 O O . LYS A 1 206 ? 20.551 16.273 -7.768 1.00 87.19 206 LYS A O 1
ATOM 1619 N N . GLU A 1 207 ? 19.071 15.995 -9.448 1.00 90.12 207 GLU A N 1
ATOM 1620 C CA . GLU A 1 207 ? 18.412 17.300 -9.315 1.00 90.12 207 GLU A CA 1
ATOM 1621 C C . GLU A 1 207 ? 17.526 17.373 -8.066 1.00 90.12 207 GLU A C 1
ATOM 1623 O O . GLU A 1 207 ? 17.634 18.325 -7.296 1.00 90.12 207 GLU A O 1
ATOM 1628 N N . ASP A 1 208 ? 16.695 16.352 -7.838 1.00 92.50 208 ASP A N 1
ATOM 1629 C CA . ASP A 1 208 ? 15.884 16.210 -6.627 1.00 92.50 208 ASP A CA 1
ATOM 1630 C C . ASP A 1 208 ? 15.907 14.746 -6.138 1.00 92.50 208 ASP A C 1
ATOM 1632 O O . ASP A 1 208 ? 15.167 13.898 -6.653 1.00 92.50 208 ASP A O 1
ATOM 1636 N N . PRO A 1 209 ? 16.733 14.428 -5.121 1.00 93.44 209 PRO A N 1
ATOM 1637 C CA . PRO A 1 209 ? 16.850 13.078 -4.572 1.00 93.44 209 PRO A CA 1
ATOM 1638 C C . PRO A 1 209 ? 15.542 12.487 -4.036 1.00 93.44 209 PRO A C 1
ATOM 1640 O O . PRO A 1 209 ? 15.415 11.264 -3.962 1.00 93.44 209 PRO A O 1
ATOM 1643 N N . LEU A 1 210 ? 14.550 13.315 -3.681 1.00 92.94 210 LEU A N 1
ATOM 1644 C CA . LEU A 1 210 ? 13.247 12.823 -3.234 1.00 92.94 210 LEU A CA 1
ATOM 1645 C C . LEU A 1 210 ? 12.470 12.121 -4.354 1.00 92.94 210 LEU A C 1
ATOM 1647 O O . LEU A 1 210 ? 11.633 11.269 -4.055 1.00 92.94 210 LEU A O 1
ATOM 1651 N N . ASN A 1 211 ? 12.764 12.408 -5.626 1.00 93.69 211 ASN A N 1
ATOM 1652 C CA . ASN A 1 211 ? 12.118 11.746 -6.762 1.00 93.69 211 ASN A CA 1
ATOM 1653 C C . ASN A 1 211 ? 12.379 10.235 -6.802 1.00 93.69 211 ASN A C 1
ATOM 1655 O O . ASN A 1 211 ? 11.528 9.491 -7.280 1.00 93.69 211 ASN A O 1
ATOM 1659 N N . ALA A 1 212 ? 13.495 9.761 -6.236 1.00 93.81 212 ALA A N 1
ATOM 1660 C CA . ALA A 1 212 ? 13.764 8.328 -6.105 1.00 93.81 212 ALA A CA 1
ATOM 1661 C C . ALA A 1 212 ? 12.754 7.613 -5.186 1.00 93.81 212 ALA A C 1
ATOM 1663 O O . ALA A 1 212 ? 12.633 6.391 -5.219 1.00 93.81 212 ALA A O 1
ATOM 1664 N N . TYR A 1 213 ? 12.017 8.370 -4.374 1.00 95.38 213 TYR A N 1
ATOM 1665 C CA . TYR A 1 213 ? 11.100 7.856 -3.365 1.00 95.38 213 TYR A CA 1
ATOM 1666 C C . TYR A 1 213 ? 9.651 8.275 -3.622 1.00 95.38 213 TYR A C 1
ATOM 1668 O O . TYR A 1 213 ? 8.826 8.103 -2.735 1.00 95.38 213 TYR A O 1
ATOM 1676 N N . LYS A 1 214 ? 9.314 8.817 -4.799 1.00 95.12 214 LYS A N 1
ATOM 1677 C CA . LYS A 1 214 ? 7.946 9.243 -5.137 1.00 95.12 214 LYS A CA 1
ATOM 1678 C C . LYS A 1 214 ? 7.248 8.238 -6.048 1.00 95.12 214 LYS A C 1
ATOM 1680 O O . LYS A 1 214 ? 7.571 8.147 -7.223 1.00 95.12 214 LYS A O 1
ATOM 1685 N N . THR A 1 215 ? 6.249 7.537 -5.533 1.00 96.75 215 THR A N 1
ATOM 1686 C CA . THR A 1 215 ? 5.376 6.659 -6.329 1.00 96.75 215 THR A CA 1
ATOM 1687 C C . THR A 1 215 ? 3.972 7.237 -6.462 1.00 96.75 215 THR A C 1
ATOM 1689 O O . THR A 1 215 ? 3.543 8.079 -5.666 1.00 96.75 215 THR A O 1
ATOM 1692 N N . ASP A 1 216 ? 3.228 6.762 -7.453 1.00 97.19 216 ASP A N 1
ATOM 1693 C CA . ASP A 1 216 ? 1.826 7.113 -7.647 1.00 97.19 216 ASP A CA 1
ATOM 1694 C C . ASP A 1 216 ? 0.913 6.417 -6.638 1.00 97.19 216 ASP A C 1
ATOM 1696 O O . ASP A 1 216 ? 1.185 5.313 -6.156 1.00 97.19 216 ASP A O 1
ATOM 1700 N N . TYR A 1 217 ? -0.192 7.083 -6.322 1.00 97.88 217 TYR A N 1
ATOM 1701 C CA . TYR A 1 217 ? -1.292 6.515 -5.561 1.00 97.88 217 TYR A CA 1
ATOM 1702 C C . TYR A 1 217 ? -2.601 7.172 -5.991 1.00 97.88 217 TYR A C 1
ATOM 1704 O O . TYR A 1 217 ? -2.601 8.290 -6.507 1.00 97.88 217 TYR A O 1
ATOM 1712 N N . PHE A 1 218 ? -3.718 6.508 -5.723 1.00 97.25 218 PHE A N 1
ATOM 1713 C CA . PHE A 1 218 ? -5.031 7.131 -5.777 1.00 97.25 218 PHE A CA 1
ATOM 1714 C C . PHE A 1 218 ? -5.975 6.497 -4.757 1.00 97.25 218 PHE A C 1
ATOM 1716 O O . PHE A 1 218 ? -5.828 5.333 -4.379 1.00 97.25 218 PHE A O 1
ATOM 1723 N N . ILE A 1 219 ? -6.959 7.283 -4.320 1.00 97.06 219 ILE A N 1
ATOM 1724 C CA . ILE A 1 219 ? -8.086 6.811 -3.516 1.00 97.06 219 ILE A CA 1
ATOM 1725 C C . ILE A 1 219 ? -9.336 6.975 -4.366 1.00 97.06 219 ILE A C 1
ATOM 1727 O O . ILE A 1 219 ? -9.707 8.086 -4.745 1.00 97.06 219 ILE A O 1
ATOM 1731 N N . TRP A 1 220 ? -9.957 5.853 -4.699 1.00 97.06 220 TRP A N 1
ATOM 1732 C CA . TRP A 1 220 ? -11.090 5.793 -5.610 1.00 97.06 220 TRP A CA 1
ATOM 1733 C C . TRP A 1 220 ? -12.279 5.129 -4.932 1.00 97.06 220 TRP A C 1
ATOM 1735 O O . TRP A 1 220 ? -12.114 4.139 -4.222 1.00 97.06 220 TRP A O 1
ATOM 1745 N N . THR A 1 221 ? -13.484 5.634 -5.174 1.00 96.94 221 THR A N 1
ATOM 1746 C CA . THR A 1 221 ? -14.726 5.035 -4.683 1.00 96.94 221 THR A CA 1
ATOM 1747 C C . THR A 1 221 ? -15.684 4.764 -5.834 1.00 96.94 221 THR A C 1
ATOM 1749 O O . THR A 1 221 ? -15.844 5.585 -6.737 1.00 96.94 221 THR A O 1
ATOM 1752 N N . ASN A 1 222 ? -16.417 3.654 -5.762 1.00 96.88 222 ASN A N 1
ATOM 1753 C CA . ASN A 1 222 ? -17.382 3.292 -6.804 1.00 96.88 222 ASN A CA 1
ATOM 1754 C C . ASN A 1 222 ? -18.693 4.107 -6.764 1.00 96.88 222 ASN A C 1
ATOM 1756 O O . ASN A 1 222 ? -19.594 3.872 -7.568 1.00 96.88 222 ASN A O 1
ATOM 1760 N N . LYS A 1 223 ? -18.833 5.039 -5.808 1.00 92.44 223 LYS A N 1
ATOM 1761 C CA . LYS A 1 223 ? -19.982 5.956 -5.667 1.00 92.44 223 LYS A CA 1
ATOM 1762 C C . LYS A 1 223 ? -19.590 7.441 -5.736 1.00 92.44 223 LYS A C 1
ATOM 1764 O O . LYS A 1 223 ? -20.458 8.286 -5.531 1.00 92.44 223 LYS A O 1
ATOM 1769 N N . GLY A 1 224 ? -18.330 7.746 -6.051 1.00 89.69 224 GLY A N 1
ATOM 1770 C CA . GLY A 1 224 ? -17.790 9.104 -6.058 1.00 89.69 224 GLY A CA 1
ATOM 1771 C C . GLY A 1 224 ? -17.260 9.540 -4.690 1.00 89.69 224 GLY A C 1
ATOM 1772 O O . GLY A 1 224 ? -17.852 9.247 -3.648 1.00 89.69 224 GLY A O 1
ATOM 1773 N N . ASN A 1 225 ? -16.115 10.223 -4.706 1.00 87.56 225 ASN A N 1
ATOM 1774 C CA . ASN A 1 225 ? -15.442 10.687 -3.500 1.00 87.56 225 ASN A CA 1
ATOM 1775 C C . ASN A 1 225 ? -16.149 11.916 -2.912 1.00 87.56 225 ASN A C 1
ATOM 1777 O O . ASN A 1 225 ? -16.693 12.750 -3.633 1.00 87.56 225 ASN A O 1
ATOM 1781 N N . THR A 1 226 ? -16.079 12.065 -1.590 1.00 87.31 226 THR A N 1
ATOM 1782 C CA . THR A 1 226 ? -16.523 13.284 -0.894 1.00 87.31 226 THR A CA 1
ATOM 1783 C C . THR A 1 226 ? -15.511 14.424 -1.055 1.00 87.31 226 THR A C 1
ATOM 1785 O O . THR A 1 226 ? -15.878 15.597 -1.026 1.00 87.31 226 THR A O 1
ATOM 1788 N N . THR A 1 227 ? -14.228 14.091 -1.218 1.00 85.12 227 THR A N 1
ATOM 1789 C CA . THR A 1 227 ? -13.128 15.039 -1.434 1.00 85.12 227 THR A CA 1
ATOM 1790 C C . THR A 1 227 ? -12.110 14.447 -2.402 1.00 85.12 227 THR A C 1
ATOM 1792 O O . THR A 1 227 ? -11.752 13.278 -2.283 1.00 85.12 227 THR A O 1
ATOM 1795 N N . ASP A 1 228 ? -11.615 15.282 -3.314 1.00 81.44 228 ASP A N 1
ATOM 1796 C CA . ASP A 1 228 ? -10.607 14.930 -4.324 1.00 81.44 228 ASP A CA 1
ATOM 1797 C C . ASP A 1 228 ? -9.317 15.742 -4.139 1.00 81.44 228 ASP A C 1
ATOM 1799 O O . ASP A 1 228 ? -8.632 16.100 -5.100 1.00 81.44 228 ASP A O 1
ATOM 1803 N N . LYS A 1 229 ? -8.990 16.101 -2.891 1.00 83.25 229 LYS A N 1
ATOM 1804 C CA . LYS A 1 229 ? -7.753 16.832 -2.595 1.00 83.25 229 LYS A CA 1
ATOM 1805 C C . LYS A 1 229 ? -6.539 16.017 -3.043 1.00 83.25 229 LYS A C 1
ATOM 1807 O O . LYS A 1 229 ? -6.290 14.926 -2.539 1.00 83.25 229 LYS A O 1
ATOM 1812 N N . GLN A 1 230 ? -5.754 16.599 -3.941 1.00 83.25 230 GLN A N 1
ATOM 1813 C CA . GLN A 1 230 ? -4.482 16.042 -4.379 1.00 83.25 230 GLN A CA 1
ATOM 1814 C C . GLN A 1 230 ? -3.358 16.614 -3.522 1.00 83.25 230 GLN A C 1
ATOM 1816 O O . GLN A 1 230 ? -3.086 17.814 -3.561 1.00 83.25 230 GLN A O 1
ATOM 1821 N N . VAL A 1 231 ? -2.719 15.751 -2.738 1.00 91.62 231 VAL A N 1
ATOM 1822 C CA . VAL A 1 231 ? -1.573 16.102 -1.894 1.00 91.62 231 VAL A CA 1
ATOM 1823 C C . VAL A 1 231 ? -0.526 15.001 -1.935 1.00 91.62 231 VAL A C 1
ATOM 1825 O O . VAL A 1 231 ? -0.827 13.841 -2.222 1.00 91.62 231 VAL A O 1
ATOM 1828 N N . ASP A 1 232 ? 0.715 15.341 -1.615 1.00 95.31 232 ASP A N 1
ATOM 1829 C CA . ASP A 1 232 ? 1.701 14.313 -1.321 1.00 95.31 232 ASP A CA 1
ATOM 1830 C C . ASP A 1 232 ? 1.346 13.620 0.003 1.00 95.31 232 ASP A C 1
ATOM 1832 O O . ASP A 1 232 ? 1.163 14.276 1.025 1.00 95.31 232 ASP A O 1
ATOM 1836 N N . LEU A 1 233 ? 1.293 12.287 -0.010 1.00 96.44 233 LEU A N 1
ATOM 1837 C CA . LEU A 1 233 ? 1.085 11.450 1.176 1.00 96.44 233 LEU A CA 1
ATOM 1838 C C . LEU A 1 233 ? 2.292 10.551 1.437 1.00 96.44 233 LEU A C 1
ATOM 1840 O O . LEU A 1 233 ? 3.132 10.349 0.559 1.00 96.44 233 LEU A O 1
ATOM 1844 N N . SER A 1 234 ? 2.350 9.963 2.627 1.00 95.62 234 SER A N 1
ATOM 1845 C CA . SER A 1 234 ? 3.188 8.794 2.899 1.00 95.62 234 SER A CA 1
ATOM 1846 C C . SER A 1 234 ? 2.308 7.558 3.088 1.00 95.62 234 SER A C 1
ATOM 1848 O O . SER A 1 234 ? 1.104 7.679 3.318 1.00 95.62 234 SER A O 1
ATOM 1850 N N . SER A 1 235 ? 2.897 6.366 3.039 1.00 96.00 235 SER A N 1
ATOM 1851 C CA . SER A 1 235 ? 2.168 5.110 3.277 1.00 96.00 235 SER A CA 1
ATOM 1852 C C . SER A 1 235 ? 1.418 5.100 4.619 1.00 96.00 235 SER A C 1
ATOM 1854 O O . SER A 1 235 ? 0.296 4.605 4.695 1.00 96.00 235 SER A O 1
ATOM 1856 N N . ALA A 1 236 ? 1.984 5.719 5.661 1.00 97.44 236 ALA A N 1
ATOM 1857 C CA . ALA A 1 236 ? 1.377 5.818 6.992 1.00 97.44 236 ALA A CA 1
ATOM 1858 C C . ALA A 1 236 ? 0.127 6.720 7.049 1.00 97.44 236 ALA A C 1
ATOM 1860 O O . ALA A 1 236 ? -0.657 6.633 7.990 1.00 97.44 236 ALA A O 1
ATOM 1861 N N . THR A 1 237 ? -0.090 7.577 6.049 1.00 97.00 237 THR A N 1
ATOM 1862 C CA . THR A 1 237 ? -1.197 8.546 6.035 1.00 97.00 237 THR A CA 1
ATOM 1863 C C . THR A 1 237 ? -2.314 8.169 5.060 1.00 97.00 237 THR A C 1
ATOM 1865 O O . THR A 1 237 ? -3.218 8.965 4.824 1.00 97.00 237 THR A O 1
ATOM 1868 N N . PHE A 1 238 ? -2.319 6.953 4.503 1.00 97.62 238 PHE A N 1
ATOM 1869 C CA . PHE A 1 238 ? -3.417 6.527 3.629 1.00 97.62 238 PHE A CA 1
ATOM 1870 C C . PHE A 1 238 ? -4.735 6.298 4.359 1.00 97.62 238 PHE A C 1
ATOM 1872 O O . PHE A 1 238 ? -5.784 6.621 3.815 1.00 97.62 238 PHE A O 1
ATOM 1879 N N . THR A 1 239 ? -4.705 5.771 5.583 1.00 97.00 239 THR A N 1
ATOM 1880 C CA . THR A 1 239 ? -5.940 5.552 6.347 1.00 97.00 239 THR A CA 1
ATOM 1881 C C . THR A 1 239 ? -6.677 6.862 6.683 1.00 97.00 239 THR A C 1
ATOM 1883 O O . THR A 1 239 ? -7.879 6.928 6.424 1.00 97.00 239 THR A O 1
ATOM 1886 N N . PRO A 1 240 ? -6.028 7.932 7.194 1.00 96.25 240 PRO A N 1
ATOM 1887 C CA . PRO A 1 240 ? -6.722 9.212 7.366 1.00 96.25 240 PRO A CA 1
ATOM 1888 C C . PRO A 1 240 ? -7.214 9.801 6.032 1.00 96.25 240 PRO A C 1
ATOM 1890 O O . PRO A 1 240 ? -8.357 10.251 5.961 1.00 96.25 240 PRO A O 1
ATOM 1893 N N . ALA A 1 241 ? -6.432 9.709 4.948 1.00 96.38 241 ALA A N 1
ATOM 1894 C CA . ALA A 1 241 ? -6.874 10.152 3.621 1.00 96.38 241 ALA A CA 1
ATOM 1895 C C . ALA A 1 241 ? -8.107 9.376 3.113 1.00 96.38 241 ALA A C 1
ATOM 1897 O O . ALA A 1 241 ? -9.026 9.966 2.547 1.00 96.38 241 ALA A O 1
ATOM 1898 N N . LEU A 1 242 ? -8.166 8.063 3.363 1.00 96.19 242 LEU A N 1
ATOM 1899 C CA . LEU A 1 242 ? -9.320 7.209 3.074 1.00 96.19 242 LEU A CA 1
ATOM 1900 C C . LEU A 1 242 ? -10.566 7.673 3.839 1.00 96.19 242 LEU A C 1
ATOM 1902 O O . LEU A 1 242 ? -11.658 7.748 3.265 1.00 96.19 242 LEU A O 1
ATOM 1906 N N . PHE A 1 243 ? -10.430 7.990 5.127 1.00 95.62 243 PHE A N 1
ATOM 1907 C CA . PHE A 1 243 ? -11.561 8.472 5.914 1.00 95.62 243 PHE A CA 1
ATOM 1908 C C . PHE A 1 243 ? -12.084 9.814 5.414 1.00 95.62 243 PHE A C 1
ATOM 1910 O O . PHE A 1 243 ? -13.299 9.983 5.324 1.00 95.62 243 PHE A O 1
ATOM 1917 N N . GLU A 1 244 ? -11.209 10.725 4.995 1.00 93.88 244 GLU A N 1
ATOM 1918 C CA . GLU A 1 244 ? -11.644 11.982 4.390 1.00 93.88 244 GLU A CA 1
ATOM 1919 C C . GLU A 1 244 ? -12.322 11.774 3.038 1.00 93.88 244 GLU A C 1
ATOM 1921 O O . GLU A 1 244 ? -13.433 12.269 2.838 1.00 93.88 244 GLU A O 1
ATOM 1926 N N . ALA A 1 245 ? -11.716 10.983 2.144 1.00 94.00 245 ALA A N 1
ATOM 1927 C CA . ALA A 1 245 ? -12.276 10.658 0.828 1.00 94.00 245 ALA A CA 1
ATOM 1928 C C . ALA A 1 245 ? -13.694 10.073 0.926 1.00 94.00 245 ALA A C 1
ATOM 1930 O O . ALA A 1 245 ? -14.542 10.333 0.074 1.00 94.00 245 ALA A O 1
ATOM 1931 N N . THR A 1 246 ? -13.972 9.323 1.995 1.00 94.56 246 THR A N 1
ATOM 1932 C CA . THR A 1 246 ? -15.270 8.679 2.242 1.00 94.56 246 THR A CA 1
ATOM 1933 C C . THR A 1 246 ? -16.203 9.474 3.161 1.00 94.56 246 THR A C 1
ATOM 1935 O O . THR A 1 246 ? -17.364 9.094 3.309 1.00 94.56 246 THR A O 1
ATOM 1938 N N . GLY A 1 247 ? -15.744 10.577 3.764 1.00 93.75 247 GLY A N 1
ATOM 1939 C CA . GLY A 1 247 ? -16.504 11.324 4.776 1.00 93.75 247 GLY A CA 1
ATOM 1940 C C . GLY A 1 247 ? -16.802 10.508 6.043 1.00 93.75 247 GLY A C 1
ATOM 1941 O O . GLY A 1 247 ? -17.846 10.689 6.671 1.00 93.75 247 GLY A O 1
ATOM 1942 N N . SER A 1 248 ? -15.925 9.566 6.391 1.00 94.50 248 SER A N 1
ATOM 1943 C CA . SER A 1 248 ? -16.098 8.657 7.525 1.00 94.50 248 SER A CA 1
ATOM 1944 C C . SER A 1 248 ? -15.743 9.316 8.859 1.00 94.50 248 SER A C 1
ATOM 1946 O O . SER A 1 248 ? -14.856 10.164 8.940 1.00 94.50 248 SER A O 1
ATOM 1948 N N . LYS A 1 249 ? -16.403 8.878 9.939 1.00 95.19 249 LYS A N 1
ATOM 1949 C CA . LYS A 1 249 ? -15.985 9.212 11.309 1.00 95.19 249 LYS A CA 1
ATOM 1950 C C . LYS A 1 249 ? -14.603 8.611 11.598 1.00 95.19 249 LYS A C 1
ATOM 1952 O O . LYS A 1 249 ? -14.292 7.527 11.109 1.00 95.19 249 LYS A O 1
ATOM 1957 N N . VAL A 1 250 ? -13.829 9.269 12.458 1.00 96.25 250 VAL A N 1
ATOM 1958 C CA . VAL A 1 250 ? -12.490 8.828 12.880 1.00 96.25 250 VAL A CA 1
ATOM 1959 C C . VAL A 1 250 ? -12.428 8.589 14.390 1.00 96.25 250 VAL A C 1
ATOM 1961 O O . VAL A 1 250 ? -13.205 9.165 15.151 1.00 96.25 250 VAL A O 1
ATOM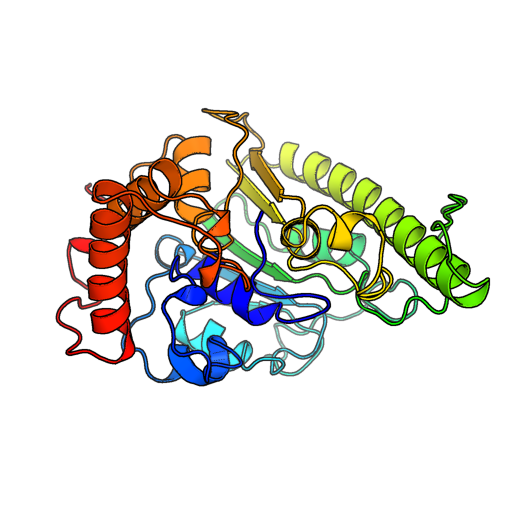 1964 N N . SER A 1 251 ? -11.517 7.718 14.827 1.00 97.44 251 SER A N 1
ATOM 1965 C CA . SER A 1 251 ? -11.157 7.559 16.243 1.00 97.44 251 SER A CA 1
ATOM 1966 C C . SER A 1 251 ? -10.126 8.623 16.642 1.00 97.44 251 SER A C 1
ATOM 1968 O O . SER A 1 251 ? -9.500 9.208 15.753 1.00 97.44 251 SER A O 1
ATOM 1970 N N . PRO A 1 252 ? -9.868 8.857 17.942 1.00 97.88 252 PRO A N 1
ATOM 1971 C CA . PRO A 1 252 ? -8.792 9.756 18.366 1.00 97.88 252 PRO A CA 1
ATOM 1972 C C . PRO A 1 252 ? -7.414 9.404 17.779 1.00 97.88 252 PRO A C 1
ATOM 1974 O O . PRO A 1 252 ? -6.648 10.302 17.439 1.00 97.88 252 PRO A O 1
ATOM 1977 N N . TYR A 1 253 ? -7.114 8.113 17.590 1.00 98.12 253 TYR A N 1
ATOM 1978 C CA . TYR A 1 253 ? -5.892 7.673 16.918 1.00 98.12 253 TYR A CA 1
ATOM 1979 C C . TYR A 1 253 ? -5.812 8.182 15.475 1.00 98.12 253 TYR A C 1
ATOM 1981 O O . TYR A 1 253 ? -4.798 8.746 15.071 1.00 98.12 253 TYR A O 1
ATOM 1989 N N . TYR A 1 254 ? -6.890 8.035 14.703 1.00 97.88 254 TYR A N 1
ATOM 1990 C CA . TYR A 1 254 ? -6.907 8.528 13.327 1.00 97.88 254 TYR A CA 1
ATOM 1991 C C . TYR A 1 254 ? -7.060 10.040 13.225 1.00 97.88 254 TYR A C 1
ATOM 1993 O O . TYR A 1 254 ? -6.579 10.598 12.251 1.00 97.88 254 TYR A O 1
ATOM 2001 N N . ALA A 1 255 ? -7.636 10.706 14.228 1.00 97.62 255 ALA A N 1
ATOM 2002 C CA . ALA A 1 255 ? -7.597 12.162 14.322 1.00 97.62 255 ALA A CA 1
ATOM 2003 C C . ALA A 1 255 ? -6.148 12.665 14.455 1.00 97.62 255 ALA A C 1
ATOM 2005 O O . ALA A 1 255 ? -5.740 13.538 13.698 1.00 97.62 255 ALA A O 1
ATOM 2006 N N . LEU A 1 256 ? -5.335 12.039 15.318 1.00 98.00 256 LEU A N 1
ATOM 2007 C CA . LEU A 1 256 ? -3.899 12.337 15.408 1.00 98.00 256 LEU A CA 1
ATOM 2008 C C . LEU A 1 256 ? -3.176 12.085 14.074 1.00 98.00 256 LEU A C 1
ATOM 2010 O O . LEU A 1 256 ? -2.350 12.893 13.653 1.00 98.00 256 LEU A O 1
ATOM 2014 N N . LEU A 1 257 ? -3.477 10.977 13.388 1.00 98.00 257 LEU A N 1
ATOM 2015 C CA . LEU A 1 257 ? -2.878 10.698 12.078 1.00 98.00 257 LEU A CA 1
ATOM 2016 C C . LEU A 1 257 ? -3.337 11.686 10.992 1.00 98.00 257 LEU A C 1
ATOM 2018 O O . LEU A 1 257 ? -2.537 12.019 10.119 1.00 98.00 257 LEU A O 1
ATOM 2022 N N . SER A 1 258 ? -4.578 12.179 11.047 1.00 96.62 258 SER A N 1
ATOM 2023 C CA . SER A 1 258 ? -5.072 13.258 10.181 1.00 96.62 258 SER A CA 1
ATOM 2024 C C . SER A 1 258 ? -4.334 14.573 10.439 1.00 96.62 258 SER A C 1
ATOM 2026 O O . SER A 1 258 ? -3.927 15.223 9.479 1.00 96.62 258 SER A O 1
ATOM 2028 N N . ASP A 1 259 ? -4.087 14.934 11.702 1.00 96.06 259 ASP A N 1
ATOM 2029 C CA . ASP A 1 259 ? -3.299 16.126 12.043 1.00 96.06 259 ASP A CA 1
ATOM 2030 C C . ASP A 1 259 ? -1.871 16.015 11.492 1.00 96.06 259 ASP A C 1
ATOM 2032 O O . ASP A 1 259 ? -1.360 16.945 10.872 1.00 96.06 259 ASP A O 1
ATOM 2036 N N . VAL A 1 260 ? -1.228 14.851 11.645 1.00 96.69 260 VAL A N 1
ATOM 2037 C CA . VAL A 1 260 ? 0.104 14.611 11.068 1.00 96.69 260 VAL A CA 1
ATOM 2038 C C . VAL A 1 260 ? 0.073 14.686 9.542 1.00 96.69 260 VAL A C 1
ATOM 2040 O O . VAL A 1 260 ? 0.973 15.281 8.957 1.00 96.69 260 VAL A O 1
ATOM 2043 N N . MET A 1 261 ? -0.949 14.117 8.899 1.00 96.44 261 MET A N 1
ATOM 2044 C CA . MET A 1 261 ? -1.112 14.152 7.443 1.00 96.44 261 MET A CA 1
ATOM 2045 C C . MET A 1 261 ? -1.216 15.581 6.895 1.00 96.44 261 MET A C 1
ATOM 2047 O O . MET A 1 261 ? -0.642 15.856 5.843 1.00 96.44 261 MET A O 1
ATOM 2051 N N . TRP A 1 262 ? -1.942 16.472 7.577 1.00 95.19 262 TRP A N 1
ATOM 2052 C CA . TRP A 1 262 ? -2.156 17.845 7.109 1.00 95.19 262 TRP A CA 1
ATOM 2053 C C . TRP A 1 262 ? -1.038 18.807 7.482 1.00 95.19 262 TRP A C 1
ATOM 2055 O O . TRP A 1 262 ? -0.707 19.690 6.691 1.00 95.19 262 TRP A O 1
ATOM 2065 N N . GLU A 1 263 ? -0.458 18.649 8.668 1.00 95.44 263 GLU A N 1
ATOM 2066 C CA . GLU A 1 263 ? 0.500 19.618 9.190 1.00 95.44 263 GLU A CA 1
ATOM 2067 C C . GLU A 1 263 ? 1.940 19.262 8.814 1.00 95.44 263 GLU A C 1
ATOM 2069 O O . GLU A 1 263 ? 2.744 20.156 8.541 1.00 95.44 263 GLU A O 1
ATOM 2074 N N . VAL A 1 264 ? 2.299 17.973 8.774 1.00 97.00 264 VAL A N 1
ATOM 2075 C CA . VAL A 1 264 ? 3.685 17.532 8.567 1.00 97.00 264 VAL A CA 1
ATOM 2076 C C . VAL A 1 264 ? 3.934 17.182 7.094 1.00 97.00 264 VAL A C 1
ATOM 2078 O O . VAL A 1 264 ? 3.192 16.386 6.521 1.00 97.00 264 VAL A O 1
ATOM 2081 N N . PRO A 1 265 ? 5.012 17.693 6.461 1.00 96.88 265 PRO A N 1
ATOM 2082 C CA . PRO A 1 265 ? 5.340 17.335 5.087 1.00 96.88 265 PRO A CA 1
ATOM 2083 C C . PRO A 1 265 ? 5.507 15.822 4.932 1.00 96.88 265 PRO A C 1
ATOM 2085 O O . PRO A 1 265 ? 6.340 15.216 5.608 1.00 96.88 265 PRO A O 1
ATOM 2088 N N . ALA A 1 266 ? 4.785 15.212 3.991 1.00 96.56 266 ALA A N 1
ATOM 2089 C CA . ALA A 1 266 ? 4.845 13.768 3.758 1.00 96.56 266 ALA A CA 1
ATOM 2090 C C . ALA A 1 266 ? 6.265 13.255 3.446 1.00 96.56 266 ALA A C 1
ATOM 2092 O O . ALA A 1 266 ? 6.604 12.124 3.798 1.00 96.56 266 ALA A O 1
ATOM 2093 N N . ALA A 1 267 ? 7.120 14.109 2.867 1.00 96.50 267 ALA A N 1
ATOM 2094 C CA . ALA A 1 267 ? 8.535 13.831 2.622 1.00 96.50 267 ALA A CA 1
ATOM 2095 C C . ALA A 1 267 ? 9.324 13.494 3.902 1.00 96.50 267 ALA A C 1
ATOM 2097 O O . ALA A 1 267 ? 10.359 12.830 3.819 1.00 96.50 267 ALA A O 1
ATOM 2098 N N . TYR A 1 268 ? 8.846 13.912 5.084 1.00 96.62 268 TYR A N 1
ATOM 2099 C CA . TYR A 1 268 ? 9.444 13.543 6.369 1.00 96.62 268 TYR A CA 1
ATOM 2100 C C . TYR A 1 268 ? 9.447 12.025 6.572 1.00 96.62 268 TYR A C 1
ATOM 2102 O O . TYR A 1 268 ? 10.396 11.488 7.129 1.00 96.62 268 TYR A O 1
ATOM 2110 N N . ASN A 1 269 ? 8.437 11.304 6.074 1.00 95.81 269 ASN A N 1
ATOM 2111 C CA . ASN A 1 269 ? 8.416 9.844 6.110 1.00 95.81 269 ASN A CA 1
ATOM 2112 C C . ASN A 1 269 ? 9.058 9.237 4.850 1.00 95.81 269 ASN A C 1
ATOM 2114 O O . ASN A 1 269 ? 8.440 8.467 4.121 1.00 95.81 269 ASN A O 1
ATOM 2118 N N . SER A 1 270 ? 10.321 9.583 4.604 1.00 95.25 270 SER A N 1
ATOM 2119 C CA . SER A 1 270 ? 11.151 9.030 3.527 1.00 95.25 270 SER A CA 1
ATOM 2120 C C . SER A 1 270 ? 12.561 8.706 4.047 1.00 95.25 270 SER A C 1
ATOM 2122 O O . SER A 1 270 ? 12.896 9.064 5.181 1.00 95.25 270 SER A O 1
ATOM 2124 N N . PRO A 1 271 ? 13.433 8.056 3.253 1.00 94.06 271 PRO A N 1
ATOM 2125 C CA . PRO A 1 271 ? 14.831 7.843 3.633 1.00 94.06 271 PRO A CA 1
ATOM 2126 C C . PRO A 1 271 ? 15.637 9.144 3.765 1.00 94.06 271 PRO A C 1
ATOM 2128 O O . PRO A 1 271 ? 16.723 9.126 4.336 1.00 94.06 271 PRO A O 1
ATOM 2131 N N . LEU A 1 272 ? 15.104 10.267 3.270 1.00 94.56 272 LEU A N 1
ATOM 2132 C CA . LEU A 1 272 ? 15.711 11.598 3.334 1.00 94.56 272 LEU A CA 1
ATOM 2133 C C . LEU A 1 272 ? 15.081 12.478 4.422 1.00 94.56 272 LEU A C 1
ATOM 2135 O O . LEU A 1 272 ? 15.168 13.699 4.371 1.00 94.56 272 LEU A O 1
ATOM 2139 N N . SER A 1 273 ? 14.454 11.882 5.435 1.00 94.62 273 SER A N 1
ATOM 2140 C CA . SER A 1 273 ? 13.799 12.624 6.518 1.00 94.62 273 SER A CA 1
ATOM 2141 C C . SER A 1 273 ? 14.690 13.661 7.205 1.00 94.62 273 SER A C 1
ATOM 2143 O O . SER A 1 273 ? 14.216 14.728 7.583 1.00 94.62 273 SER A O 1
ATOM 2145 N N . SER A 1 274 ? 15.992 13.384 7.322 1.00 93.69 274 SER A N 1
ATOM 2146 C CA . SER A 1 274 ? 16.979 14.290 7.917 1.00 93.69 274 SER A CA 1
ATOM 2147 C C . SER A 1 274 ? 17.207 15.570 7.110 1.00 93.69 274 SER A C 1
ATOM 2149 O O . SER A 1 274 ? 17.724 16.540 7.659 1.00 93.69 274 SER A O 1
ATOM 2151 N N . THR A 1 275 ? 16.822 15.595 5.831 1.00 94.19 275 THR A N 1
ATOM 2152 C CA . THR A 1 275 ? 16.886 16.793 4.984 1.00 94.19 275 THR A CA 1
ATOM 2153 C C . THR A 1 275 ? 15.600 17.618 5.047 1.00 94.19 275 THR A C 1
ATOM 2155 O O . THR A 1 275 ? 15.554 18.718 4.501 1.00 94.19 275 THR A O 1
ATOM 2158 N N . VAL A 1 276 ? 14.549 17.113 5.700 1.00 95.56 276 VAL A N 1
ATOM 2159 C CA . VAL A 1 276 ? 13.261 17.796 5.846 1.00 95.56 276 VAL A CA 1
ATOM 2160 C C . VAL A 1 276 ? 13.260 18.589 7.150 1.00 95.56 276 VAL A C 1
ATOM 2162 O O . VAL A 1 276 ? 13.306 18.027 8.242 1.00 95.56 276 VAL A O 1
ATOM 2165 N N . THR A 1 277 ? 13.199 19.917 7.042 1.00 96.12 277 THR A N 1
ATOM 2166 C CA . THR A 1 277 ? 13.108 20.803 8.212 1.00 96.12 277 THR A CA 1
ATOM 2167 C C . THR A 1 277 ? 11.649 20.983 8.610 1.00 96.12 277 THR A C 1
ATOM 2169 O O . THR A 1 277 ? 10.835 21.400 7.789 1.00 96.12 277 THR A O 1
ATOM 2172 N N . LEU A 1 278 ? 11.330 20.690 9.870 1.00 97.00 278 LEU A N 1
ATOM 2173 C CA . LEU A 1 278 ? 10.005 20.917 10.442 1.00 97.00 278 LEU A CA 1
ATOM 2174 C C . LEU A 1 278 ? 9.958 22.261 11.175 1.00 97.00 278 LEU A C 1
ATOM 2176 O O . LEU A 1 278 ? 10.931 22.670 11.810 1.00 97.00 278 LEU A O 1
ATOM 2180 N N . THR A 1 279 ? 8.807 22.928 11.134 1.00 98.06 279 THR A N 1
ATOM 2181 C CA . THR A 1 279 ? 8.514 24.038 12.048 1.00 98.06 279 THR A CA 1
ATOM 2182 C C . THR A 1 279 ? 8.366 23.530 13.486 1.00 98.06 279 THR A C 1
ATOM 2184 O O . THR A 1 279 ? 8.284 22.324 13.743 1.00 98.06 279 THR A O 1
ATOM 2187 N N . GLU A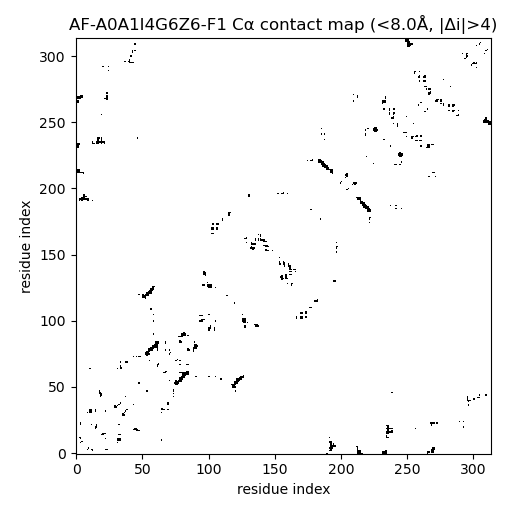 1 280 ? 8.313 24.446 14.455 1.00 97.50 280 GLU A N 1
ATOM 2188 C CA . GLU A 1 280 ? 8.078 24.081 15.857 1.00 97.50 280 GLU A CA 1
ATOM 2189 C C . GLU A 1 280 ? 6.734 23.354 16.037 1.00 97.50 280 GLU A C 1
ATOM 2191 O O . GLU A 1 280 ? 6.665 22.348 16.739 1.00 97.50 280 GLU A O 1
ATOM 2196 N N . GLU A 1 281 ? 5.682 23.816 15.357 1.00 96.38 281 GLU A N 1
ATOM 2197 C CA . GLU A 1 281 ? 4.351 23.204 15.432 1.00 96.38 281 GLU A CA 1
ATOM 2198 C C . GLU A 1 281 ? 4.333 21.807 14.798 1.00 96.38 281 GLU A C 1
ATOM 2200 O O . GLU A 1 281 ? 3.863 20.849 15.407 1.00 96.38 281 GLU A O 1
ATOM 2205 N N . GLN A 1 282 ? 4.948 21.654 13.623 1.00 97.44 282 GLN A N 1
ATOM 2206 C CA . GLN A 1 282 ? 5.103 20.354 12.961 1.00 97.44 282 GLN A CA 1
ATOM 2207 C C . GLN A 1 282 ? 5.903 19.365 13.813 1.00 97.44 282 GLN A C 1
ATOM 2209 O O . GLN A 1 282 ? 5.576 18.180 13.878 1.00 97.44 282 GLN A O 1
ATOM 2214 N N . SER A 1 283 ? 6.937 19.854 14.500 1.00 96.75 283 SER A N 1
ATOM 2215 C CA . SER A 1 283 ? 7.740 19.041 15.413 1.00 96.75 283 SER A CA 1
ATOM 2216 C C . SER A 1 283 ? 6.918 18.557 16.607 1.00 96.75 283 SER A C 1
ATOM 2218 O O . SER A 1 283 ? 7.051 17.395 16.982 1.00 96.75 283 SER A O 1
ATOM 2220 N N . LYS A 1 284 ? 6.032 19.396 17.165 1.00 96.62 284 LYS A N 1
ATOM 2221 C CA . LYS A 1 284 ? 5.111 19.002 18.247 1.00 96.62 284 LYS A CA 1
ATOM 2222 C C . LYS A 1 284 ? 4.139 17.912 17.793 1.00 96.62 284 LYS A C 1
ATOM 2224 O O . LYS A 1 284 ? 4.035 16.894 18.466 1.00 96.62 284 LYS A O 1
ATOM 2229 N N . ARG A 1 285 ? 3.513 18.063 16.619 1.00 95.88 285 ARG A N 1
ATOM 2230 C CA . ARG A 1 285 ? 2.609 17.038 16.053 1.00 95.88 285 ARG A CA 1
ATOM 2231 C C . ARG A 1 285 ? 3.310 15.703 15.828 1.00 95.88 285 ARG A C 1
ATOM 2233 O O . ARG A 1 285 ? 2.767 14.645 16.133 1.00 95.88 285 ARG A O 1
ATOM 2240 N N . MET A 1 286 ? 4.538 15.746 15.317 1.00 96.19 286 MET A N 1
ATOM 2241 C CA . MET A 1 286 ? 5.329 14.534 15.131 1.00 96.19 286 MET A CA 1
ATOM 2242 C C . MET A 1 286 ? 5.754 13.909 16.470 1.00 96.19 286 MET A C 1
ATOM 2244 O O . MET A 1 286 ? 5.823 12.686 16.569 1.00 96.19 286 MET A O 1
ATOM 2248 N N . GLU A 1 287 ? 6.019 14.714 17.500 1.00 97.12 287 GLU A N 1
ATOM 2249 C CA . GLU A 1 287 ? 6.325 14.220 18.847 1.00 97.12 287 GLU A CA 1
ATOM 2250 C C . GLU A 1 287 ? 5.122 13.518 19.491 1.00 97.12 287 GLU A C 1
ATOM 2252 O O . GLU A 1 287 ? 5.284 12.430 20.044 1.00 97.12 287 GLU A O 1
ATOM 2257 N N . ASP A 1 288 ? 3.910 14.063 19.335 1.00 97.88 288 ASP A N 1
ATOM 2258 C CA . ASP A 1 288 ? 2.673 13.413 19.788 1.00 97.88 288 ASP A CA 1
ATOM 2259 C C . ASP A 1 288 ? 2.547 11.998 19.187 1.00 97.88 288 ASP A C 1
ATOM 2261 O O . ASP A 1 288 ? 2.322 11.015 19.902 1.00 97.88 288 ASP A O 1
ATOM 2265 N N . LEU A 1 289 ? 2.782 11.862 17.874 1.00 98.12 289 LEU A N 1
ATOM 2266 C CA . LEU A 1 289 ? 2.781 10.561 17.200 1.00 98.12 289 LEU A CA 1
ATOM 2267 C C . LEU A 1 289 ? 3.926 9.651 17.669 1.00 98.12 289 LEU A C 1
ATOM 2269 O O . LEU A 1 289 ? 3.709 8.452 17.848 1.00 98.12 289 LEU A O 1
ATOM 2273 N N . LYS A 1 290 ? 5.130 10.185 17.903 1.00 98.06 290 LYS A N 1
ATOM 2274 C CA . LYS A 1 290 ? 6.271 9.405 18.414 1.00 98.06 290 LYS A CA 1
ATOM 2275 C C . LYS A 1 290 ? 6.000 8.828 19.796 1.00 98.06 290 LYS A C 1
ATOM 2277 O O . LYS A 1 290 ? 6.341 7.671 20.027 1.00 98.06 290 LYS A O 1
ATOM 2282 N N . LEU A 1 291 ? 5.359 9.580 20.690 1.00 98.38 291 LEU A N 1
ATOM 2283 C CA . LEU A 1 291 ? 4.973 9.094 22.016 1.00 98.38 291 LEU A CA 1
ATOM 2284 C C . LEU A 1 291 ? 3.979 7.930 21.922 1.00 98.38 291 LEU A C 1
ATOM 2286 O O . LEU A 1 291 ? 4.167 6.907 22.582 1.00 98.38 291 LEU A O 1
ATOM 2290 N N . VAL A 1 292 ? 2.966 8.052 21.058 1.00 98.44 292 VAL A N 1
ATOM 2291 C CA . VAL A 1 292 ? 1.987 6.983 20.800 1.00 98.44 292 VAL A CA 1
ATOM 2292 C C . VAL A 1 292 ? 2.662 5.756 20.183 1.00 98.44 292 VAL A C 1
ATOM 2294 O O . VAL A 1 292 ? 2.483 4.640 20.667 1.00 98.44 292 VAL A O 1
ATOM 2297 N N . GLN A 1 293 ? 3.477 5.946 19.145 1.00 98.44 293 GLN A N 1
ATOM 2298 C CA . GLN A 1 293 ? 4.200 4.866 18.473 1.00 98.44 293 GLN A CA 1
ATOM 2299 C C . GLN A 1 293 ? 5.186 4.168 19.417 1.00 98.44 293 GLN A C 1
ATOM 2301 O O . GLN A 1 293 ? 5.294 2.942 19.386 1.00 98.44 293 GLN A O 1
ATOM 2306 N N . TYR A 1 294 ? 5.870 4.916 20.287 1.00 98.38 294 TYR A N 1
ATOM 2307 C CA . TYR A 1 294 ? 6.739 4.361 21.320 1.00 98.38 294 TYR A CA 1
ATOM 2308 C C . TYR A 1 294 ? 5.945 3.507 22.308 1.00 98.38 294 TYR A C 1
ATOM 2310 O O . TYR A 1 294 ? 6.316 2.358 22.543 1.00 98.38 294 TYR A O 1
ATOM 2318 N N . ASP A 1 295 ? 4.835 4.019 22.845 1.00 98.38 295 ASP A N 1
ATOM 2319 C CA . ASP A 1 295 ? 4.001 3.281 23.797 1.00 98.38 295 ASP A CA 1
ATOM 2320 C C . ASP A 1 295 ? 3.419 1.987 23.207 1.00 98.38 295 ASP A C 1
ATOM 2322 O O . ASP A 1 295 ? 3.390 0.958 23.881 1.00 98.38 295 ASP A O 1
ATOM 2326 N N . LEU A 1 296 ? 3.038 2.010 21.928 1.00 97.81 296 LEU A N 1
ATOM 2327 C CA . LEU A 1 296 ? 2.530 0.850 21.194 1.00 97.81 296 LEU A CA 1
ATOM 2328 C C . LEU A 1 296 ? 3.590 -0.221 20.898 1.00 97.81 296 LEU A C 1
ATOM 2330 O O . LEU A 1 296 ? 3.233 -1.375 20.666 1.00 97.81 296 LEU A O 1
ATOM 2334 N N . THR A 1 297 ? 4.877 0.138 20.893 1.00 97.00 297 THR A N 1
ATOM 2335 C CA . THR A 1 297 ? 5.959 -0.757 20.447 1.00 97.00 297 THR A CA 1
ATOM 2336 C C . THR A 1 297 ? 6.901 -1.180 21.564 1.00 97.00 297 THR A C 1
ATOM 2338 O O . THR A 1 297 ? 6.869 -2.334 21.974 1.00 97.00 297 THR A O 1
ATOM 2341 N N . SER A 1 298 ? 7.728 -0.270 22.070 1.00 95.81 298 SER A N 1
ATOM 2342 C CA . SER A 1 298 ? 8.786 -0.579 23.048 1.00 95.81 298 SER A CA 1
ATOM 2343 C C . SER A 1 298 ? 8.547 0.048 24.425 1.00 95.81 298 SER A C 1
ATOM 2345 O O . SER A 1 298 ? 9.366 -0.111 25.330 1.00 95.81 298 SER A O 1
ATOM 2347 N N . GLY A 1 299 ? 7.463 0.812 24.572 1.00 96.31 299 GLY A N 1
ATOM 2348 C CA . GLY A 1 299 ? 7.126 1.565 25.770 1.00 96.31 299 GLY A CA 1
ATOM 2349 C C . GLY A 1 299 ? 6.478 0.720 26.864 1.00 96.31 299 GLY A C 1
ATOM 2350 O O . GLY A 1 299 ? 6.923 -0.380 27.187 1.00 96.31 299 GLY A O 1
ATOM 2351 N N . LYS A 1 300 ? 5.463 1.284 27.526 1.00 97.19 300 LYS A N 1
ATOM 2352 C CA . LYS A 1 300 ? 4.785 0.634 28.660 1.00 97.19 300 LYS A CA 1
ATOM 2353 C C . LYS A 1 300 ? 3.394 0.113 28.310 1.00 97.19 300 LYS A C 1
ATOM 2355 O O . LYS A 1 300 ? 2.770 -0.494 29.179 1.00 97.19 300 LYS A O 1
ATOM 2360 N N . HIS A 1 301 ? 2.952 0.296 27.066 1.00 96.88 301 HIS A N 1
ATOM 2361 C CA . HIS A 1 301 ? 1.650 -0.133 26.569 1.00 96.88 301 HIS A CA 1
ATOM 2362 C C . HIS A 1 301 ? 0.501 0.412 27.430 1.00 96.88 301 HIS A C 1
ATOM 2364 O O . HIS A 1 301 ? -0.410 -0.320 27.830 1.00 96.88 301 HIS A O 1
ATOM 2370 N N . TYR A 1 302 ? 0.566 1.707 27.756 1.00 97.06 302 TYR A N 1
ATOM 2371 C CA . TYR A 1 302 ? -0.523 2.415 28.426 1.00 97.06 302 TYR A CA 1
ATOM 2372 C C . TYR A 1 302 ? -1.792 2.421 27.560 1.00 97.06 302 TYR A C 1
ATOM 2374 O O . TYR A 1 302 ? -2.899 2.260 28.080 1.00 97.06 302 TYR A O 1
ATOM 2382 N N . LEU A 1 303 ? -1.633 2.556 26.242 1.00 96.75 303 LEU A N 1
ATOM 2383 C CA . LEU A 1 303 ? -2.692 2.442 25.247 1.00 96.75 303 LEU A CA 1
ATOM 2384 C C . LEU A 1 303 ? -2.968 0.968 24.924 1.00 96.75 303 LEU A C 1
ATOM 2386 O O . LEU A 1 303 ? -2.319 0.354 24.079 1.00 96.75 303 LEU A O 1
ATOM 2390 N N . LYS A 1 304 ? -3.969 0.404 25.600 1.00 95.19 304 LYS A N 1
ATOM 2391 C CA . LYS A 1 304 ? -4.469 -0.955 25.349 1.00 95.19 304 LYS A CA 1
ATOM 2392 C C . LYS A 1 304 ? -5.453 -0.989 24.179 1.00 95.19 304 LYS A C 1
ATOM 2394 O O . LYS A 1 304 ? -6.052 0.030 23.844 1.00 95.19 304 LYS A O 1
ATOM 2399 N N . GLU A 1 305 ? -5.671 -2.175 23.614 1.00 93.38 305 GLU A N 1
ATOM 2400 C CA . GLU A 1 305 ? -6.638 -2.419 22.529 1.00 93.38 305 GLU A CA 1
ATOM 2401 C C . GLU A 1 305 ? -8.047 -1.882 22.837 1.00 93.38 305 GLU A C 1
ATOM 2403 O O . GLU A 1 305 ? -8.704 -1.292 21.982 1.00 93.38 305 GLU A O 1
ATOM 2408 N N . ASP A 1 306 ? -8.513 -2.025 24.080 1.00 93.88 306 ASP A N 1
ATOM 2409 C CA . ASP A 1 306 ? -9.838 -1.581 24.513 1.00 93.88 306 ASP A CA 1
ATOM 2410 C C . ASP A 1 306 ? -9.921 -0.079 24.841 1.00 93.88 306 ASP A C 1
ATOM 2412 O O . ASP A 1 306 ? -11.003 0.411 25.196 1.00 93.88 306 ASP A O 1
ATOM 2416 N N . SER A 1 307 ? -8.822 0.663 24.682 1.00 95.94 307 SER A N 1
ATOM 2417 C CA . SER A 1 307 ? -8.769 2.106 24.900 1.00 95.94 307 SER A CA 1
ATOM 2418 C C . SER A 1 307 ? -9.766 2.843 23.994 1.00 95.94 307 SER A C 1
ATOM 2420 O O . SER A 1 307 ? -9.858 2.542 22.799 1.00 95.94 307 SER A O 1
ATOM 2422 N N . PRO A 1 308 ? -10.488 3.862 24.504 1.00 95.69 308 PRO A N 1
ATOM 2423 C CA . PRO A 1 308 ? -11.323 4.723 23.664 1.00 95.69 308 PRO A CA 1
ATOM 2424 C C . PRO A 1 308 ? -10.516 5.440 22.572 1.00 95.69 308 PRO A C 1
ATOM 2426 O O . PRO A 1 308 ? -11.087 5.827 21.559 1.00 95.69 308 PRO A O 1
ATOM 2429 N N . PHE A 1 309 ? -9.193 5.547 22.730 1.00 97.31 309 PHE A N 1
ATOM 2430 C CA . PHE A 1 309 ? -8.294 6.137 21.740 1.00 97.31 309 PHE A CA 1
ATOM 2431 C C . PHE A 1 309 ? -8.368 5.454 20.362 1.00 97.31 309 PHE A C 1
ATOM 2433 O O . PHE A 1 309 ? -8.225 6.120 19.341 1.00 97.31 309 PHE A O 1
ATOM 2440 N N . PHE A 1 310 ? -8.659 4.148 20.315 1.00 96.75 310 PHE A N 1
ATOM 2441 C CA . PHE A 1 310 ? -8.789 3.388 19.065 1.00 96.75 310 PHE A CA 1
ATOM 2442 C C . PHE A 1 310 ? -10.245 3.165 18.634 1.00 96.75 310 PHE A C 1
ATOM 2444 O O . PHE A 1 310 ? -10.494 2.506 17.628 1.00 96.75 310 PHE A O 1
ATOM 2451 N N . LYS A 1 311 ? -11.243 3.681 19.355 1.00 93.81 311 LYS A N 1
ATOM 2452 C CA . LYS A 1 311 ? -12.659 3.405 19.063 1.00 93.81 311 LYS A CA 1
ATOM 2453 C C . LYS A 1 311 ? -13.284 4.552 18.274 1.00 93.81 311 LYS A C 1
ATOM 2455 O O . LYS A 1 311 ? -13.016 5.715 18.551 1.00 93.81 311 LYS A O 1
ATOM 2460 N N . LEU A 1 312 ? -14.128 4.219 17.297 1.00 88.56 312 LEU A N 1
ATOM 2461 C CA . LEU A 1 312 ? -15.015 5.204 16.675 1.00 88.56 312 LEU A CA 1
ATOM 2462 C C . LEU A 1 312 ? -16.067 5.623 17.707 1.00 88.56 312 LEU A C 1
ATOM 2464 O O . LEU A 1 312 ? -16.656 4.763 18.371 1.00 88.56 312 LEU A O 1
ATOM 2468 N N . GLU A 1 313 ? -16.315 6.924 17.845 1.00 75.00 313 GLU A N 1
ATOM 2469 C CA . GLU A 1 313 ? -17.446 7.395 18.642 1.00 75.00 313 GLU A CA 1
ATOM 2470 C C . GLU A 1 313 ? -18.759 6.949 17.983 1.00 75.00 313 GLU A C 1
ATOM 2472 O O . GLU A 1 313 ? -18.966 7.152 16.780 1.00 75.00 313 GLU A O 1
ATOM 2477 N N . LYS A 1 314 ? -19.626 6.308 18.778 1.00 57.62 314 LYS A N 1
ATOM 2478 C CA . LYS A 1 314 ? -20.943 5.824 18.340 1.00 57.62 314 LYS A CA 1
ATOM 2479 C C . LYS A 1 314 ? -21.796 6.990 17.836 1.00 57.62 314 LYS A C 1
ATOM 2481 O O . LYS A 1 314 ? -21.994 7.943 18.613 1.00 57.62 314 LYS A O 1
#

Solvent-accessible surface area (backbone atoms only — not comparable to full-atom values): 17721 Å² total; per-residue (Å²): 52,26,20,76,23,63,58,45,56,54,59,43,41,51,50,9,41,42,44,45,56,50,72,63,81,50,63,90,84,61,85,39,46,45,68,74,44,56,75,71,26,94,53,79,65,38,70,59,74,82,37,92,38,32,38,36,37,33,76,39,57,28,55,58,73,39,38,47,62,47,42,54,74,72,61,40,78,42,50,35,9,57,34,7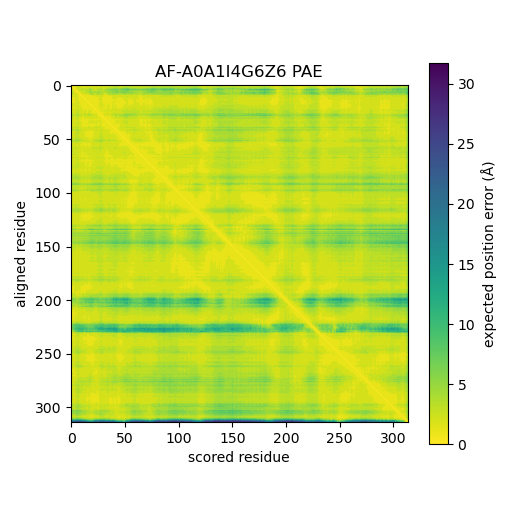3,51,56,83,91,31,50,57,69,96,73,53,59,48,84,88,23,40,24,52,52,44,55,47,47,59,49,58,78,65,62,54,67,94,58,61,72,33,78,51,77,46,81,50,44,85,54,84,82,32,88,63,72,78,74,87,65,81,64,81,49,78,56,91,93,52,51,74,70,47,21,49,28,38,18,29,46,52,28,49,49,55,50,46,53,54,32,48,54,52,46,53,57,54,52,50,73,45,88,47,96,47,75,48,81,46,67,54,58,42,41,61,70,66,58,56,89,80,38,66,68,34,72,78,40,61,64,58,52,21,57,26,60,62,52,79,48,40,59,82,62,62,74,47,85,85,86,72,75,35,23,41,29,35,46,55,40,50,50,29,52,28,66,67,49,89,61,19,58,53,43,48,52,43,37,50,38,55,74,64,36,65,29,62,42,42,23,85,58,26,92,77,51,86,68,53,75,68,36,46,51,50,50,46,57,50,48,54,52,53,36,27,43,55,81,54,82,47,81,74,48,83,86,35,68,49,73,36,66,80,130